Protein 4ZDT (pdb70)

Sequence (277 aa):
VKCNLCYECIESDELRANCPFTDCNSINHLTCLASSFLTEECQVLPIEGMCTKCKRVLRWREFLSTVFTGSMIVTQTHRAISQVVKQAKDNSVWIKILTYSAIDVEEFQLWLKRKNLNVSLDLIKSWCDKYGVLMKGSPVKCNLCYECIESDELRANCPFTDCNSINHLTCLASSFLTEECQVLPIEGMCTKCKRVLRWREFLSTVFTGSMIVTQTHRAISQVVKQAKDNSVWIKILTYSAIDVEEFQLWLKRKNLNVSLDLIKSWCDKYGVLMKGS

B-factor: mean 32.4, std 9.1, range [16.42, 64.89]

CATH classification: 3.30.40.10

Solvent-accessible surface area: 16100 Å² total; per-residue (Å²): 106,128,0,47,57,45,146,115,92,8,112,114,149,64,72,47,0,17,1,50,37,132,91,6,69,6,44,3,25,1,24,30,8,0,68,70,22,35,136,91,91,23,49,0,20,5,136,81,10,105,3,74,131,10,104,1,26,0,90,1,127,26,2,4,62,77,22,119,152,136,52,162,132,66,46,108,47,11,109,34,0,0,30,25,1,37,133,22,210,57,67,53,13,15,38,86,3,0,10,58,46,33,5,44,14,117,109,6,55,105,17,0,131,173,57,149,27,124,15,53,52,111,44,0,99,49,0,1,123,128,11,32,9,88,36,129,92,120,173,60,110,0,53,56,53,156,116,78,9,122,108,151,66,82,42,0,17,2,48,35,123,117,8,69,6,41,4,26,3,25,34,5,0,67,69,28,32,134,103,102,16,54,0,17,5,134,71,10,102,2,68,121,8,110,8,24,0,59,1,107,18,4,4,67,83,18,127,166,137,54,125,124,61,56,91,31,6,95,29,0,0,57,28,0,39,126,20,207,56,71,52,12,16,37,90,3,0,13,92,47,28,6,40,17,119,105,6,52,103,16,0,126,164,72,140,31,120,20,64,60,111,27,0,91,47,0,0,104,139,21,48,8,108,51,115,66,176

Organism: Schizosaccharomyces pombe (strain 972 / ATCC 24843) (NCBI:txid284812)

GO terms:
  GO:0030875 rDNA protrusion (C, IDA)
  GO:0008821 crossover junction DNA endonuclease activity (F, IDA)
  GO:0033557 Slx1-Slx4 complex (C, IDA)
  GO:0106332 ds/ssDNA junction-specific dsDNA endonuclease activity (F, IDA)
  GO:1990238 double-stranded DNA endonuclease activity (F, IDA)
  GO:0031297 replication fork processing (P, TAS)
  GO:0000724 double-strand break repair via homologous recombination (P, IGI)
  GO:0043007 maintenance of rDNA (P, IMP)
  GO:0005515 protein binding (F, IPI)

Foldseek 3Di:
DAAPQPRDDADPVAAWFFQLDPVFGHIHHLQRVQVVQDDDDVDDAHQWHADPGPRDIGGSVNRRPPPPD/DDPVLVVLLVVLVCCCVPPPPVVQVVCQVVQHADALVVSQVVCVVVVRHDDSVSSVVSCVVPPHHHPVD/DDAAPQPGDHADPPAAWFFQLPVVFRHIHHLQSVQVVQDDDPPDDAHQWQADPGPRDIGGSVNRRPPVPD/DDPVLVVLLVVLVCCCVPPPPVVSVVCQVVLNAAALVVSQVVVVVVVRHDDSVSSVVSCVVVVHHHDDD

Radius of gyration: 25.55 Å; Cα contacts (8 Å, |Δi|>4): 394; chains: 4; bounding box: 79×42×38 Å

InterPro domains:
  IPR000305 GIY-YIG endonuclease [PF01541] (7-80)
  IPR000305 GIY-YIG endonuclease [PS50164] (5-87)
  IPR013083 Zinc finger, RING/FYVE/PHD-type [G3DSA:3.30.40.10] (175-247)
  IPR027520 Structure-specific endonuclease subunit Slx1 [MF_03100] (2-253)
  IPR035901 GIY-YIG endonuclease superfamily [G3DSA:3.40.1440.10] (4-108)
  IPR035901 GIY-YIG endonuclease superfamily [SSF82771] (6-84)
  IPR048749 Structure-specific endonuclease subunit SLX1, C-terminal domain [PF21202] (179-239)
  IPR050381 SLX1 structure-specific endonuclease [PTHR20208] (5-258)

Structure (mmCIF, N/CA/C/O backbone):
data_4ZDT
#
_entry.id   4ZDT
#
_cell.length_a   85.233
_cell.length_b   85.233
_cell.length_c   74.835
_cell.angle_alpha   90.00
_cell.angle_beta   90.00
_cell.angle_gamma   90.00
#
_symmetry.space_group_name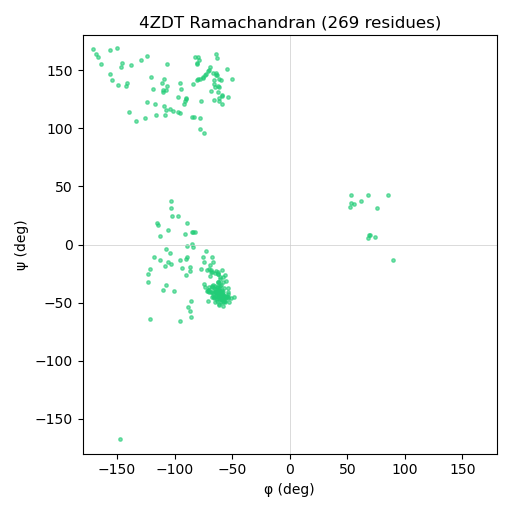_H-M   'P 41'
#
loop_
_entity.id
_entity.type
_entity.pdbx_description
1 polymer 'Structure-specific endonuclease subunit slx1'
2 polymer 'Structure-specific endonuclease subunit slx4'
3 non-polymer 'ZINC ION'
4 non-polymer GLYCEROL
5 non-polymer 'SULFATE ION'
6 water water
#
loop_
_atom_site.group_PDB
_atom_site.id
_atom_site.type_symbol
_atom_site.label_atom_id
_atom_site.label_alt_id
_atom_site.label_comp_id
_atom_site.label_asym_id
_atom_site.label_entity_id
_atom_site.label_seq_id
_atom_site.pdbx_PDB_ins_code
_atom_site.Cartn_x
_atom_site.Cartn_y
_atom_site.Cartn_z
_atom_site.occupancy
_atom_site.B_iso_or_equiv
_atom_site.auth_seq_id
_atom_site.auth_comp_id
_atom_site.auth_asym_id
_atom_site.auth_atom_id
_atom_site.pdbx_PDB_model_num
ATOM 1 N N . VAL A 1 4 ? -38.580 37.109 12.234 1.00 48.35 178 VAL A N 1
ATOM 2 C CA . VAL A 1 4 ? -37.633 36.540 11.263 1.00 47.68 178 VAL A CA 1
ATOM 3 C C . VAL A 1 4 ? -38.233 36.548 9.858 1.00 46.97 178 VAL A C 1
ATOM 4 O O . VAL A 1 4 ? -39.430 36.272 9.674 1.00 47.19 178 VAL A O 1
ATOM 8 N N . LYS A 1 5 ? -37.395 36.855 8.876 1.00 46.01 179 LYS A N 1
ATOM 9 C CA . LYS A 1 5 ? -37.814 37.017 7.494 1.00 44.96 179 LYS A CA 1
ATOM 10 C C . LYS A 1 5 ? -37.340 35.842 6.648 1.00 43.63 179 LYS A C 1
ATOM 11 O O . LYS A 1 5 ? -36.170 35.446 6.728 1.00 43.35 179 LYS A O 1
ATOM 17 N N . CYS A 1 6 ? -38.229 35.281 5.833 1.00 41.59 180 CYS A N 1
ATOM 18 C CA . CYS A 1 6 ? -37.793 34.292 4.855 1.00 39.80 180 CYS A CA 1
ATOM 19 C C . CYS A 1 6 ? -36.929 34.958 3.788 1.00 40.37 180 CYS A C 1
ATOM 20 O O . CYS A 1 6 ? -37.298 35.991 3.224 1.00 40.29 180 CYS A O 1
ATOM 23 N N . ASN A 1 7 ? -35.788 34.344 3.496 1.00 39.97 181 ASN A N 1
ATOM 24 C CA . ASN A 1 7 ? -34.835 34.903 2.544 1.00 40.62 181 ASN A CA 1
ATOM 25 C C . ASN A 1 7 ? -35.150 34.623 1.073 1.00 40.26 181 ASN A C 1
ATOM 26 O O . ASN A 1 7 ? -34.319 34.884 0.203 1.00 39.72 181 ASN A O 1
ATOM 31 N N . LEU A 1 8 ? -36.340 34.100 0.788 1.00 39.71 182 LEU A N 1
ATOM 32 C CA . LEU A 1 8 ? -36.714 33.842 -0.599 1.00 40.07 182 LEU A CA 1
ATOM 33 C C . LEU A 1 8 ? -38.009 34.545 -1.008 1.00 40.77 182 LEU A C 1
ATOM 34 O O . LEU A 1 8 ? -38.168 34.909 -2.178 1.00 40.74 182 LEU A O 1
ATOM 39 N N . CYS A 1 9 ? -38.938 34.713 -0.053 1.00 41.08 183 CYS A N 1
ATOM 40 C CA . CYS A 1 9 ? -40.237 35.334 -0.327 1.00 41.98 183 CYS A CA 1
ATOM 41 C C . CYS A 1 9 ? -40.470 36.627 0.468 1.00 43.54 183 CYS A C 1
ATOM 42 O O . CYS A 1 9 ? -41.448 37.348 0.222 1.00 43.41 183 CYS A O 1
ATOM 45 N N . TYR A 1 10 ? -39.587 36.886 1.435 1.00 44.66 184 TYR A N 1
ATOM 46 C CA . TYR A 1 10 ? -39.557 38.133 2.213 1.00 46.53 184 TYR A CA 1
ATOM 47 C C . TYR A 1 10 ? -40.740 38.355 3.159 1.00 47.23 184 TYR A C 1
ATOM 48 O O . TYR A 1 10 ? -40.843 39.428 3.782 1.00 47.40 184 TYR A O 1
ATOM 57 N N . GLU A 1 11 ? -41.614 37.355 3.282 1.00 48.00 185 GLU A N 1
ATOM 58 C CA . GLU A 1 11 ? -42.664 37.382 4.297 1.00 48.90 185 GLU A CA 1
ATOM 59 C C . GLU A 1 11 ? -42.076 36.952 5.628 1.00 49.51 185 GLU A C 1
ATOM 60 O O . GLU A 1 11 ? -41.047 36.260 5.676 1.00 49.20 185 GLU A O 1
ATOM 66 N N . CYS A 1 12 ? -42.721 37.373 6.709 1.00 50.27 186 CYS A N 1
ATOM 67 C CA . CYS A 1 12 ? -42.266 37.031 8.042 1.00 51.47 186 CYS A CA 1
ATOM 68 C C . CYS A 1 12 ? -42.530 35.570 8.357 1.00 51.29 186 CYS A C 1
ATOM 69 O O . CYS A 1 12 ? -43.496 34.986 7.872 1.00 51.53 186 CYS A O 1
ATOM 72 N N . ILE A 1 13 ? -41.641 34.982 9.147 1.00 51.31 187 ILE A N 1
ATOM 73 C CA . ILE A 1 13 ? -41.801 33.616 9.617 1.00 51.37 187 ILE A CA 1
ATOM 74 C C . ILE A 1 13 ? -42.239 33.691 11.069 1.00 51.83 187 ILE A C 1
ATOM 75 O O . ILE A 1 13 ? -41.502 34.172 11.920 1.00 51.63 187 ILE A O 1
ATOM 80 N N . GLU A 1 14 ? -43.447 33.206 11.335 1.00 53.05 188 GLU A N 1
ATOM 81 C CA . GLU A 1 14 ? -44.035 33.257 12.671 1.00 54.12 188 GLU A CA 1
ATOM 82 C C . GLU A 1 14 ? -43.232 32.413 13.658 1.00 54.52 188 GLU A C 1
ATOM 83 O O . GLU A 1 14 ? -42.415 31.582 13.249 1.00 54.96 188 GLU A O 1
ATOM 89 N N . SER A 1 15 ? -43.457 32.634 14.952 1.00 54.55 189 SER A N 1
ATOM 90 C CA . SER A 1 15 ? -42.752 31.892 16.005 1.00 54.55 189 SER A CA 1
ATOM 91 C C . SER A 1 15 ? -43.158 30.420 16.092 1.00 54.15 189 SER A C 1
ATOM 92 O O . SER A 1 15 ? -42.367 29.578 16.527 1.00 54.35 189 SER A O 1
ATOM 95 N N . ASP A 1 16 ? -44.389 30.122 15.682 1.00 53.56 190 ASP A N 1
ATOM 96 C CA . ASP A 1 16 ? -44.926 28.760 15.723 1.00 52.88 190 ASP A CA 1
ATOM 97 C C . ASP A 1 16 ? -44.627 27.978 14.444 1.00 51.43 190 ASP A C 1
ATOM 98 O O . ASP A 1 16 ? -44.997 26.801 14.315 1.00 51.60 190 ASP A O 1
ATOM 103 N N . GLU A 1 17 ? -43.958 28.639 13.503 1.00 49.08 191 GLU A N 1
ATOM 104 C CA . GLU A 1 17 ? -43.779 28.093 12.168 1.00 46.62 191 GLU A CA 1
ATOM 105 C C . GLU A 1 17 ? -42.443 27.365 12.047 1.00 44.14 191 GLU A C 1
ATOM 106 O O . GLU A 1 17 ? -41.427 27.831 12.560 1.00 43.57 191 GLU A O 1
ATOM 112 N N . LEU A 1 18 ? -42.464 26.218 11.373 1.00 40.92 192 LEU A N 1
ATOM 113 C CA . LEU A 1 18 ? -41.244 25.503 11.021 1.00 37.84 192 LEU A CA 1
ATOM 114 C C . LEU A 1 18 ? -40.494 26.289 9.950 1.00 36.19 192 LEU A C 1
ATOM 115 O O . LEU A 1 18 ? -41.104 26.987 9.139 1.00 36.29 192 LEU A O 1
ATOM 120 N N . ARG A 1 19 ? -39.170 26.175 9.938 1.00 33.34 193 ARG A N 1
ATOM 121 C CA . ARG A 1 19 ? -38.356 26.906 8.962 1.00 31.30 193 ARG A CA 1
ATOM 122 C C . ARG A 1 19 ? -37.017 26.236 8.665 1.00 29.58 193 ARG A C 1
ATOM 123 O O . A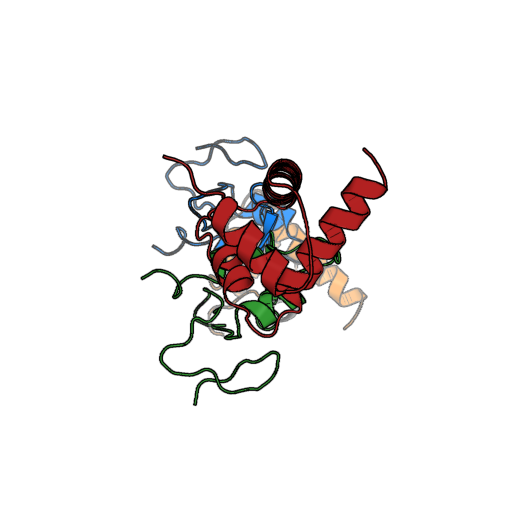RG A 1 19 ? -36.363 25.702 9.561 1.00 29.33 193 ARG A O 1
ATOM 131 N N . ALA A 1 20 ? -36.616 26.277 7.398 1.00 27.98 194 ALA A N 1
ATOM 132 C CA . ALA A 1 20 ? -35.327 25.747 6.978 1.00 26.90 194 ALA A CA 1
ATOM 133 C C . ALA A 1 20 ? -34.231 26.706 7.399 1.00 26.77 194 ALA A C 1
ATOM 134 O O . ALA A 1 20 ? -34.437 27.931 7.400 1.00 25.82 194 ALA A O 1
ATOM 136 N N . ASN A 1 21 ? -33.082 26.139 7.773 1.00 26.02 195 ASN A N 1
ATOM 137 C CA . ASN A 1 21 ? -31.851 26.900 7.938 1.00 25.78 195 ASN A CA 1
ATOM 138 C C . ASN A 1 21 ? -30.641 26.104 7.459 1.00 25.00 195 ASN A C 1
ATOM 139 O O . ASN A 1 21 ? -30.517 24.904 7.731 1.00 23.57 195 ASN A O 1
ATOM 144 N N . CYS A 1 22 ? -29.763 26.784 6.735 1.00 23.93 196 CYS A N 1
ATOM 145 C CA . CYS A 1 22 ? -28.481 26.216 6.373 1.00 23.33 196 CYS A CA 1
ATOM 146 C C . CYS A 1 22 ? -27.759 25.880 7.675 1.00 22.83 196 CYS A C 1
ATOM 147 O O . CYS A 1 22 ? -27.662 26.724 8.567 1.00 22.14 196 CYS A O 1
ATOM 150 N N . PRO A 1 23 ? -27.274 24.629 7.799 1.00 22.92 197 PRO A N 1
ATOM 151 C CA . PRO A 1 23 ? -26.723 24.167 9.080 1.00 22.94 197 PRO A CA 1
ATOM 152 C C . PRO A 1 23 ? -25.365 24.769 9.420 1.00 23.50 197 PRO A C 1
ATOM 153 O O . PRO A 1 23 ? -24.868 24.508 10.503 1.00 24.06 197 PRO A O 1
ATOM 157 N N . PHE A 1 24 ? -24.770 25.541 8.513 1.00 23.64 198 PHE A N 1
ATOM 158 C CA . PHE A 1 24 ? -23.481 26.163 8.787 1.00 25.39 198 PHE A CA 1
ATOM 159 C C . PHE A 1 24 ? -23.698 27.561 9.392 1.00 25.62 198 PHE A C 1
ATOM 160 O O . PHE A 1 24 ? -24.322 28.420 8.787 1.00 26.00 198 PHE A O 1
ATOM 168 N N . THR A 1 25 ? -23.180 27.751 10.591 1.00 26.48 199 THR A N 1
ATOM 169 C CA . THR A 1 25 ? -23.349 29.011 11.328 1.00 27.71 199 THR A CA 1
ATOM 170 C C . THR A 1 25 ? -22.740 30.183 10.556 1.00 27.66 199 THR A C 1
ATOM 171 O O . THR A 1 25 ? -23.225 31.311 10.673 1.00 27.15 199 THR A O 1
ATOM 175 N N . ASP A 1 26 ? -21.721 29.911 9.729 1.00 27.29 200 ASP A N 1
ATOM 176 C CA . ASP A 1 26 ? -21.116 30.965 8.916 1.00 27.53 200 ASP A CA 1
ATOM 177 C C . ASP A 1 26 ? -22.066 31.476 7.849 1.00 27.63 200 ASP A C 1
ATOM 178 O O . ASP A 1 26 ? -21.802 32.496 7.228 1.00 27.70 200 ASP A O 1
ATOM 183 N N . CYS A 1 27 ? -23.184 30.771 7.661 1.00 26.80 201 CYS A N 1
ATOM 184 C CA . CYS A 1 27 ? -24.153 31.139 6.643 1.00 26.89 201 CYS A CA 1
ATOM 185 C C . CYS A 1 27 ? -25.517 31.406 7.284 1.00 27.44 201 CYS A C 1
ATOM 186 O O . CYS A 1 27 ? -26.020 32.534 7.230 1.00 27.70 201 CYS A O 1
ATOM 189 N N . ASN A 1 28 ? -26.099 30.358 7.877 1.00 26.87 202 ASN A N 1
ATOM 190 C CA . ASN A 1 28 ? -27.370 30.431 8.600 1.00 27.36 202 ASN A CA 1
ATOM 191 C C . ASN A 1 28 ? -28.520 31.048 7.781 1.00 27.02 202 ASN A C 1
ATOM 192 O O . ASN A 1 28 ? -29.358 31.753 8.328 1.00 28.04 202 ASN A O 1
ATOM 197 N N . SER A 1 29 ? -28.545 30.786 6.474 1.00 27.11 203 SER A N 1
ATOM 198 C CA . SER A 1 29 ? -29.644 31.202 5.590 1.00 27.33 203 SER A CA 1
ATOM 199 C C . SER A 1 29 ? -30.977 30.616 6.066 1.00 27.14 203 SER A C 1
ATOM 200 O O . SER A 1 29 ? -31.113 29.386 6.163 1.00 26.17 203 SER A O 1
ATOM 203 N N . ILE A 1 30 ? -31.943 31.486 6.366 1.00 25.94 204 ILE A N 1
ATOM 204 C CA . ILE A 1 30 ? -33.229 31.070 6.915 1.00 26.52 204 ILE A CA 1
ATOM 205 C C . ILE A 1 30 ? -34.351 31.291 5.888 1.00 26.87 204 ILE A C 1
ATOM 206 O O . ILE A 1 30 ? -34.388 32.318 5.196 1.00 26.57 204 ILE A O 1
ATOM 211 N N . ASN A 1 31 ? -35.268 30.333 5.796 1.00 25.85 205 ASN A N 1
ATOM 212 C CA . ASN A 1 31 ? -36.383 30.440 4.858 1.00 26.45 205 ASN A CA 1
ATOM 213 C C . ASN A 1 31 ? -37.495 29.427 5.121 1.00 26.12 205 ASN A C 1
ATOM 214 O O . ASN A 1 31 ? -37.285 28.423 5.802 1.00 25.86 205 ASN A O 1
ATOM 219 N N . HIS A 1 32 ? -38.680 29.698 4.573 1.00 26.01 206 HIS A N 1
ATOM 220 C CA . HIS A 1 32 ? -39.833 28.798 4.727 1.00 25.41 206 HIS A CA 1
ATOM 221 C C . HIS A 1 32 ? -39.456 27.471 4.093 1.00 24.27 206 HIS A C 1
ATOM 222 O O . HIS A 1 32 ? -38.787 27.452 3.067 1.00 23.42 206 HIS A O 1
ATOM 229 N N . LEU A 1 33 ? -39.889 26.369 4.701 1.00 24.08 207 LEU A N 1
ATOM 230 C CA . LEU A 1 33 ? -39.691 25.034 4.104 1.00 24.16 207 LEU A CA 1
ATOM 231 C C . LEU A 1 33 ? -40.203 24.976 2.687 1.00 24.57 207 LEU A C 1
ATOM 232 O O . LEU A 1 33 ? -39.494 24.521 1.795 1.00 23.98 207 LEU A O 1
ATOM 237 N N . THR A 1 34 ? -41.445 25.434 2.475 1.00 24.73 208 THR A N 1
ATOM 238 C CA . THR A 1 34 ? -42.033 25.359 1.139 1.00 25.00 208 THR A CA 1
ATOM 239 C C . THR A 1 34 ? -41.283 26.226 0.147 1.00 24.97 208 THR A C 1
ATOM 240 O O . THR A 1 34 ? -41.042 25.799 -0.975 1.00 24.79 208 THR A O 1
ATOM 244 N N . CYS A 1 35 ? -40.878 27.430 0.562 1.00 25.01 209 CYS A N 1
ATOM 245 C CA . CYS A 1 35 ? -40.078 28.286 -0.319 1.00 25.47 209 CYS A CA 1
ATOM 246 C C . CYS A 1 35 ? -38.770 27.628 -0.766 1.00 24.43 209 CYS A C 1
ATOM 247 O O . CYS A 1 35 ? -38.452 27.590 -1.954 1.00 24.06 209 CYS A O 1
ATOM 250 N N . LEU A 1 36 ? -37.976 27.138 0.196 1.00 24.09 210 LEU A N 1
ATOM 251 C CA . LEU A 1 36 ? -36.721 26.456 -0.121 1.00 23.66 210 LEU A CA 1
ATOM 252 C C . LEU A 1 36 ? -36.971 25.223 -0.995 1.00 23.58 210 LEU A C 1
ATOM 253 O O . LEU A 1 36 ? -36.286 25.015 -1.984 1.00 23.48 210 LEU A O 1
ATOM 258 N N . ALA A 1 37 ? -37.947 24.401 -0.620 1.00 24.42 211 ALA A N 1
ATOM 259 C CA . ALA A 1 37 ? -38.221 23.195 -1.395 1.00 25.09 211 ALA A CA 1
ATOM 260 C C . ALA A 1 37 ? -38.545 23.551 -2.847 1.00 25.81 211 ALA A C 1
ATOM 261 O O . ALA A 1 37 ? -37.970 22.987 -3.791 1.00 25.11 211 ALA A O 1
ATOM 263 N N . SER A 1 38 ? -39.456 24.516 -3.023 1.00 27.20 212 SER A N 1
ATOM 264 C CA . SER A 1 38 ? -39.824 24.984 -4.366 1.00 28.46 212 SER A CA 1
ATOM 265 C C . SER A 1 38 ? -38.567 25.423 -5.180 1.00 28.82 212 SER A C 1
ATOM 266 O O . SER A 1 38 ? -38.422 25.068 -6.369 1.00 28.56 212 SER A O 1
ATOM 269 N N . SER A 1 39 ? -37.625 26.111 -4.525 1.00 28.58 213 SER A N 1
ATOM 270 C CA . SER A 1 39 ? -36.400 26.560 -5.212 1.00 28.54 213 SER A CA 1
ATOM 271 C C . SER A 1 39 ? -35.476 25.402 -5.606 1.00 28.84 213 SER A C 1
ATOM 272 O O . SER A 1 39 ? -34.665 25.542 -6.500 1.00 29.36 213 SER A O 1
ATOM 275 N N . PHE A 1 40 ? -35.598 24.277 -4.914 1.00 28.68 214 PHE A N 1
ATOM 276 C CA . PHE A 1 40 ? -34.745 23.108 -5.139 1.00 29.00 214 PHE A CA 1
ATOM 277 C C . PHE A 1 40 ? -35.318 22.146 -6.189 1.00 30.32 214 PHE A C 1
ATOM 278 O O . PHE A 1 40 ? -34.556 21.416 -6.832 1.00 29.97 214 PHE A O 1
ATOM 286 N N . LEU A 1 41 ? -36.645 22.140 -6.359 1.00 30.96 215 LEU A N 1
ATOM 287 C CA . LEU A 1 41 ? -37.316 21.178 -7.256 1.00 32.73 215 LEU A CA 1
ATOM 288 C C . LEU A 1 41 ? -36.960 21.374 -8.739 1.00 34.50 215 LEU A C 1
ATOM 289 O O . LEU A 1 41 ? -36.898 22.504 -9.213 1.00 35.13 215 LEU A O 1
ATOM 294 N N . THR A 1 42 ? -36.738 20.275 -9.460 1.00 36.84 216 THR A N 1
ATOM 295 C CA . THR A 1 42 ? -36.308 20.341 -10.869 1.00 39.14 216 THR A CA 1
ATOM 296 C C . THR A 1 42 ? -37.409 19.988 -11.887 1.00 39.78 216 THR A C 1
ATOM 297 O O . THR A 1 42 ? -37.277 20.278 -13.080 1.00 40.65 216 THR A O 1
ATOM 301 N N . GLU A 1 43 ? -38.496 19.384 -11.412 1.00 39.91 217 GLU A N 1
ATOM 302 C CA . GLU A 1 43 ? -39.632 19.020 -12.277 1.00 40.06 217 GLU A CA 1
ATOM 303 C C . GLU A 1 43 ? -40.963 19.124 -11.524 1.00 39.49 217 GLU A C 1
ATOM 304 O O . GLU A 1 43 ? -41.011 18.978 -10.298 1.00 38.88 217 GLU A O 1
ATOM 310 N N . GLU A 1 44 ? -42.040 19.383 -12.263 1.00 38.67 218 GLU A N 1
ATOM 311 C CA . GLU A 1 44 ? -43.316 19.733 -11.640 1.00 37.95 218 GLU A CA 1
ATOM 312 C C . GLU A 1 44 ? -44.005 18.613 -10.867 1.00 36.34 218 GLU A C 1
ATOM 313 O O . GLU A 1 44 ? -44.811 18.885 -9.976 1.00 35.54 218 GLU A O 1
ATOM 319 N N . CYS A 1 45 ? -43.665 17.365 -11.180 1.00 34.26 219 CYS A N 1
ATOM 320 C CA . CYS A 1 45 ? -44.213 16.231 -10.453 1.00 32.91 219 CYS A CA 1
ATOM 321 C C . CYS A 1 45 ? -43.557 16.030 -9.075 1.00 31.60 219 CYS A C 1
AT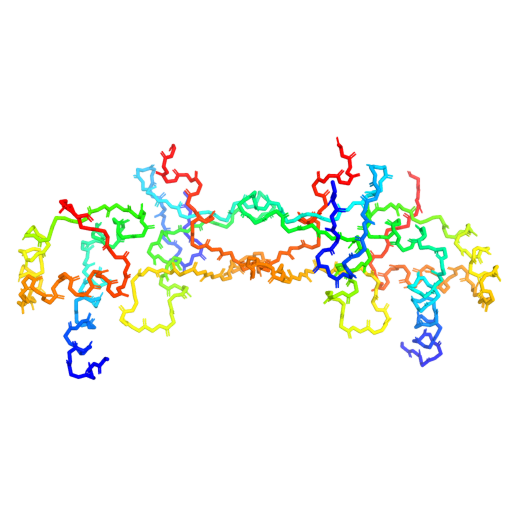OM 322 O O . CYS A 1 45 ? -44.133 15.394 -8.202 1.00 30.87 219 CYS A O 1
ATOM 325 N N . GLN A 1 46 ? -42.353 16.568 -8.878 1.00 30.20 220 GLN A N 1
ATOM 326 C CA . GLN A 1 46 ? -41.617 16.349 -7.624 1.00 29.24 220 GLN A CA 1
ATOM 327 C C . GLN A 1 46 ? -42.175 17.161 -6.464 1.00 27.50 220 GLN A C 1
ATOM 328 O O . GLN A 1 46 ? -42.597 18.312 -6.647 1.00 27.06 220 GLN A O 1
ATOM 334 N N . VAL A 1 47 ? -42.154 16.559 -5.274 1.00 25.67 221 VAL A N 1
ATOM 335 C CA . VAL A 1 47 ? -42.594 17.217 -4.043 1.00 24.53 221 VAL A CA 1
ATOM 336 C C . VAL A 1 47 ? -41.509 17.244 -2.938 1.00 24.31 221 VAL A C 1
ATOM 337 O O . VAL A 1 47 ? -41.523 18.126 -2.068 1.00 23.27 221 VAL A O 1
ATOM 341 N N . LEU A 1 48 ? -40.580 16.291 -2.993 1.00 23.57 222 LEU A N 1
ATOM 342 C CA . LEU A 1 48 ? -39.535 16.145 -1.976 1.00 22.95 222 LEU A CA 1
ATOM 343 C C . LEU A 1 48 ? -38.152 16.371 -2.589 1.00 22.86 222 LEU A C 1
ATOM 344 O O . LEU A 1 48 ? -37.686 15.560 -3.390 1.00 22.36 222 LEU A O 1
ATOM 349 N N . PRO A 1 49 ? -37.486 17.479 -2.221 1.00 23.17 223 PRO A N 1
ATOM 350 C CA . PRO A 1 49 ? -36.127 17.673 -2.722 1.00 23.04 223 PRO A CA 1
ATOM 351 C C . PRO A 1 49 ? -35.178 16.583 -2.238 1.00 22.54 223 PRO A C 1
ATOM 352 O O . PRO A 1 49 ? -35.333 16.074 -1.127 1.00 22.09 223 PRO A O 1
ATOM 356 N N . ILE A 1 50 ? -34.222 16.231 -3.089 1.00 22.37 224 ILE A N 1
ATOM 357 C CA . ILE A 1 50 ? -33.101 15.367 -2.717 1.00 23.87 224 ILE A CA 1
ATOM 358 C C . ILE A 1 50 ? -31.943 16.209 -2.157 1.00 23.54 224 ILE A C 1
ATOM 359 O O . ILE A 1 50 ? -31.421 15.936 -1.086 1.00 23.51 224 ILE A O 1
ATOM 364 N N . GLU A 1 51 ? -31.524 17.203 -2.925 1.00 24.69 225 GLU A N 1
ATOM 365 C CA . GLU A 1 51 ? -30.419 18.087 -2.538 1.00 25.51 225 GLU A CA 1
ATOM 366 C C . GLU A 1 51 ? -30.651 19.457 -3.172 1.00 25.41 225 GLU A C 1
ATOM 367 O O . GLU A 1 51 ? -31.510 19.608 -4.044 1.00 25.74 225 GLU A O 1
ATOM 373 N N . GLY A 1 52 ? -29.886 20.455 -2.760 1.00 24.66 226 GLY A N 1
ATOM 374 C CA . GLY A 1 52 ? -29.990 21.762 -3.407 1.00 24.55 226 GLY A CA 1
ATOM 375 C C . GLY A 1 52 ? -28.838 22.644 -2.972 1.00 24.78 226 GLY A C 1
ATOM 376 O O . GLY A 1 52 ? -28.177 22.360 -1.972 1.00 23.69 226 GLY A O 1
ATOM 377 N N . MET A 1 53 ? -28.617 23.719 -3.721 1.00 25.43 227 MET A N 1
ATOM 378 C CA . MET A 1 53 ? -27.567 24.671 -3.407 1.00 26.31 227 MET A CA 1
ATOM 379 C C . MET A 1 53 ? -28.130 25.769 -2.512 1.00 26.34 227 MET A C 1
ATOM 380 O O . MET A 1 53 ? -29.106 26.421 -2.876 1.00 25.99 227 MET A O 1
ATOM 385 N N . CYS A 1 54 ? -27.531 25.965 -1.345 1.00 26.11 228 CYS A N 1
ATOM 386 C CA . CYS A 1 54 ? -27.892 27.100 -0.509 1.00 27.37 228 CYS A CA 1
ATOM 387 C C . CYS A 1 54 ? -27.592 28.394 -1.284 1.00 28.80 228 CYS A C 1
ATOM 388 O O . CYS A 1 54 ? -26.473 28.595 -1.760 1.00 29.28 228 CYS A O 1
ATOM 391 N N . THR A 1 55 ? -28.580 29.266 -1.417 1.00 30.69 229 THR A N 1
ATOM 392 C CA . THR A 1 55 ? -28.383 30.456 -2.257 1.00 33.43 229 THR A CA 1
ATOM 393 C C . THR A 1 55 ? -27.399 31.477 -1.650 1.00 33.39 229 THR A C 1
ATOM 394 O O . THR A 1 55 ? -26.819 32.305 -2.372 1.00 34.57 229 THR A O 1
ATOM 398 N N . LYS A 1 56 ? -27.208 31.392 -0.339 1.00 33.06 230 LYS A N 1
ATOM 399 C CA . LYS A 1 56 ? -26.340 32.311 0.383 1.00 32.61 230 LYS A CA 1
ATOM 400 C C . LYS A 1 56 ? -24.875 31.815 0.333 1.00 32.12 230 LYS A C 1
ATOM 401 O O . LYS A 1 56 ? -24.030 32.478 -0.274 1.00 31.47 230 LYS A O 1
ATOM 407 N N . CYS A 1 57 ? -24.579 30.630 0.889 1.00 30.83 231 CYS A N 1
ATOM 408 C CA . CYS A 1 57 ? -23.190 30.122 0.904 1.00 29.82 231 CYS A CA 1
ATOM 409 C C . CYS A 1 57 ? -22.751 29.286 -0.316 1.00 30.06 231 CYS A C 1
ATOM 410 O O . CYS A 1 57 ? -21.562 28.989 -0.469 1.00 30.03 231 CYS A O 1
ATOM 413 N N . LYS A 1 58 ? -23.698 28.902 -1.171 1.00 29.79 232 LYS A N 1
ATOM 414 C CA . LYS A 1 58 ? -23.415 28.075 -2.368 1.00 29.48 232 LYS A CA 1
ATOM 415 C C . LYS A 1 58 ? -22.993 26.634 -2.106 1.00 28.59 232 LYS A C 1
ATOM 416 O O . LYS A 1 58 ? -22.583 25.955 -3.038 1.00 29.52 232 LYS A O 1
ATOM 422 N N . ARG A 1 59 ? -23.060 26.151 -0.869 1.00 26.88 233 ARG A N 1
ATOM 423 C CA . ARG A 1 59 ? -22.800 24.722 -0.632 1.00 25.41 233 ARG A CA 1
ATOM 424 C C . ARG A 1 59 ? -23.969 23.907 -1.203 1.00 25.20 233 ARG A C 1
ATOM 425 O O . ARG A 1 59 ? -25.100 24.396 -1.233 1.00 23.65 233 ARG A O 1
ATOM 433 N N . VAL A 1 60 ? -23.698 22.682 -1.665 1.00 24.66 234 VAL A N 1
ATOM 434 C CA . VAL A 1 60 ? -24.774 21.813 -2.187 1.00 24.17 234 VAL A CA 1
ATOM 435 C C . VAL A 1 60 ? -25.000 20.708 -1.191 1.00 23.76 234 VAL A C 1
ATOM 436 O O . VAL A 1 60 ? -24.134 19.837 -1.000 1.00 24.10 234 VAL A O 1
ATOM 440 N N . LEU A 1 61 ? -26.159 20.748 -0.541 1.00 23.00 235 LEU A N 1
ATOM 441 C CA . LEU A 1 61 ? -26.436 19.890 0.605 1.00 23.06 235 LEU A CA 1
ATOM 442 C C . LEU A 1 61 ? -27.692 19.087 0.352 1.00 22.93 235 LEU A C 1
ATOM 443 O O . LEU A 1 61 ? -28.476 19.444 -0.522 1.00 23.34 235 LEU A O 1
ATOM 448 N N . ARG A 1 62 ? -27.876 18.012 1.117 1.00 22.71 236 ARG A N 1
ATOM 449 C CA . ARG A 1 62 ? -29.086 17.193 1.007 1.00 22.31 236 ARG A CA 1
ATOM 450 C C . ARG A 1 62 ? -30.194 17.879 1.787 1.00 21.92 236 ARG A C 1
ATOM 451 O O . ARG A 1 62 ? -29.919 18.626 2.739 1.00 20.44 236 ARG A O 1
ATOM 459 N N . TRP A 1 63 ? -31.436 17.591 1.407 1.00 21.25 237 TRP A N 1
ATOM 460 C CA . TRP A 1 63 ? -32.612 18.237 1.979 1.00 21.08 237 TRP A CA 1
ATOM 461 C C . TRP A 1 63 ? -32.590 18.198 3.491 1.00 21.17 237 TRP A C 1
ATOM 462 O O . TRP A 1 63 ? -32.860 19.198 4.159 1.00 19.74 237 TRP A O 1
ATOM 473 N N . ARG A 1 64 ? -32.275 17.031 4.041 1.00 21.63 238 ARG A N 1
ATOM 474 C CA . ARG A 1 64 ? -32.285 16.832 5.488 1.00 22.91 238 ARG A CA 1
ATOM 475 C C . ARG A 1 64 ? -31.432 17.855 6.237 1.00 22.51 238 ARG A C 1
ATOM 476 O O . ARG A 1 64 ? -31.798 18.303 7.324 1.00 21.96 238 ARG A O 1
ATOM 484 N N . GLU A 1 65 ? -30.295 18.217 5.653 1.00 22.45 239 GLU A N 1
ATOM 485 C CA . GLU A 1 65 ? -29.361 19.134 6.292 1.00 22.17 239 GLU A CA 1
ATOM 486 C C . GLU A 1 65 ? -30.018 20.461 6.670 1.00 21.82 239 GLU A C 1
ATOM 487 O O . GLU A 1 65 ? -29.572 21.134 7.599 1.00 20.97 239 GLU A O 1
ATOM 493 N N . PHE A 1 66 ? -31.073 20.838 5.952 1.00 21.64 240 PHE A N 1
ATOM 494 C CA . PHE A 1 66 ? -31.746 22.113 6.225 1.00 22.06 240 PHE A CA 1
ATOM 495 C C . PHE A 1 66 ? -32.780 22.013 7.339 1.00 22.85 240 PHE A C 1
ATOM 496 O O . PHE A 1 66 ? -33.384 23.021 7.738 1.00 22.85 240 PHE A O 1
ATOM 504 N N . LEU A 1 67 ? -32.932 20.813 7.904 1.00 22.82 241 LEU A N 1
ATOM 505 C CA . LEU A 1 67 ? -33.980 20.576 8.893 1.00 23.86 241 LEU A CA 1
ATOM 506 C C . LEU A 1 67 ? -33.496 20.531 10.345 1.00 24.97 241 LEU A C 1
ATOM 507 O O . LEU A 1 67 ? -34.110 19.839 11.157 1.00 24.98 241 LEU A O 1
ATOM 512 N N . SER A 1 68 ? -32.441 21.276 10.702 1.00 25.98 242 SER A N 1
ATOM 513 C CA . SER A 1 68 ? -31.860 21.146 12.065 1.00 27.84 242 SER A CA 1
ATOM 514 C C . SER A 1 68 ? -32.785 21.558 13.203 1.00 28.62 242 SER A C 1
ATOM 515 O O . SER A 1 68 ? -32.606 21.118 14.333 1.00 30.11 242 SER A O 1
ATOM 518 N N . THR A 1 69 ? -33.777 22.398 12.929 1.00 29.17 243 THR A N 1
ATOM 519 C CA . THR A 1 69 ? -34.625 22.876 14.009 1.00 29.67 243 THR A CA 1
ATOM 520 C C . THR A 1 69 ? -36.012 22.257 13.967 1.00 29.97 243 THR A C 1
ATOM 521 O O . THR A 1 69 ? -36.824 22.485 14.857 1.00 30.39 243 THR A O 1
ATOM 525 N N . VAL A 1 70 ? -36.279 21.460 12.937 1.00 29.64 244 VAL A N 1
ATOM 526 C CA . VAL A 1 70 ? -37.622 20.928 12.720 1.00 29.60 244 VAL A CA 1
ATOM 527 C C . VAL A 1 70 ? -38.021 19.851 13.748 1.00 30.65 244 VAL A C 1
ATOM 528 O O . VAL A 1 70 ? -39.173 19.817 14.229 1.00 30.54 244 VAL A O 1
ATOM 532 N N . PHE A 1 71 ? -37.078 18.981 14.093 1.00 31.02 245 PHE A N 1
ATOM 533 C CA . PHE A 1 71 ? -37.393 17.830 14.943 1.00 32.49 245 PHE A CA 1
ATOM 534 C C . PHE A 1 71 ? -37.119 18.033 16.436 1.00 34.08 245 PHE A C 1
ATOM 535 O O . PHE A 1 71 ? -37.566 17.230 17.259 1.00 34.88 245 PHE A O 1
ATOM 543 N N . THR A 1 72 ? -36.387 19.088 16.781 1.00 35.40 246 THR A N 1
ATOM 544 C CA . THR A 1 72 ? -35.928 19.294 18.168 1.00 37.42 246 THR A CA 1
ATOM 545 C C . THR A 1 72 ? -36.442 20.614 18.749 1.00 37.90 246 THR A C 1
ATOM 546 O O . THR A 1 72 ? -37.251 21.304 18.117 1.00 39.15 246 THR A O 1
ATOM 550 N N . GLY B 2 1 ? -42.501 2.783 -16.493 1.00 49.38 349 GLY B N 1
ATOM 551 C CA . GLY B 2 1 ? -43.218 4.096 -16.472 1.00 48.74 349 GLY B CA 1
ATOM 552 C C . GLY B 2 1 ? -44.232 4.271 -17.596 1.00 48.25 349 GLY B C 1
ATOM 553 O O . GLY B 2 1 ? -44.030 3.783 -18.713 1.00 48.22 349 GLY B O 1
ATOM 554 N N . SER B 2 2 ? -45.327 4.966 -17.289 1.00 47.46 350 SER B N 1
ATOM 555 C CA . SER B 2 2 ? -46.359 5.312 -18.273 1.00 46.43 350 SER B CA 1
ATOM 556 C C . SER B 2 2 ? -46.567 6.821 -18.305 1.00 46.48 350 SER B C 1
ATOM 557 O O . SER B 2 2 ? -46.911 7.422 -17.274 1.00 45.69 350 SER B O 1
ATOM 560 N N . MET B 2 3 ? -46.391 7.420 -19.484 1.00 46.03 351 MET B N 1
ATOM 561 C CA . MET B 2 3 ? -46.616 8.864 -19.671 1.00 46.06 351 MET B CA 1
ATOM 562 C C . MET B 2 3 ? -48.003 9.346 -19.214 1.00 45.22 351 MET B C 1
ATOM 563 O O . MET B 2 3 ? -48.107 10.396 -18.571 1.00 45.18 351 MET B O 1
ATOM 568 N N . ILE B 2 4 ? -49.052 8.584 -19.536 1.00 44.02 352 ILE B N 1
ATOM 569 C CA . ILE B 2 4 ? -50.426 8.962 -19.158 1.00 42.89 352 ILE B CA 1
ATOM 570 C C . ILE B 2 4 ? -50.704 8.828 -17.648 1.00 41.61 352 ILE B C 1
ATOM 571 O O . ILE B 2 4 ? -51.387 9.671 -17.060 1.00 41.05 352 ILE B O 1
ATOM 576 N N . VAL B 2 5 ? -50.189 7.770 -17.024 1.00 39.81 353 VAL B N 1
ATOM 577 C CA . VAL B 2 5 ? -50.309 7.650 -15.566 1.00 38.09 353 VAL B CA 1
ATOM 578 C C . VAL B 2 5 ? -49.591 8.816 -14.865 1.00 37.14 353 VAL B C 1
ATOM 579 O O . VAL B 2 5 ? -50.102 9.390 -13.894 1.00 35.79 353 VAL B O 1
ATOM 583 N N . THR B 2 6 ? -48.410 9.173 -15.362 1.00 36.42 354 THR B N 1
ATOM 584 C CA . THR B 2 6 ? -47.659 10.281 -14.759 1.00 36.24 354 THR B CA 1
ATOM 585 C C . THR B 2 6 ? -48.394 11.636 -14.845 1.00 35.33 354 THR B C 1
ATOM 586 O O . THR B 2 6 ? -48.170 12.511 -14.011 1.00 34.49 354 THR B O 1
ATOM 590 N N . GLN B 2 7 ? -49.285 11.805 -15.824 1.00 34.87 355 GLN B N 1
ATOM 591 C CA . GLN B 2 7 ? -50.122 13.032 -15.879 1.00 34.15 355 GLN B CA 1
ATOM 592 C C . GLN B 2 7 ? -51.063 13.119 -14.671 1.00 32.76 355 GLN B C 1
ATOM 593 O O . GLN B 2 7 ? -51.304 14.199 -14.150 1.00 31.94 355 GLN B O 1
ATOM 599 N N . THR B 2 8 ? -51.617 11.976 -14.231 1.00 31.42 356 THR B N 1
ATOM 600 C CA . THR B 2 8 ? -52.445 11.996 -13.025 1.00 30.60 356 THR B CA 1
ATOM 601 C C . THR B 2 8 ? -51.589 12.160 -11.756 1.00 28.86 356 THR B C 1
ATOM 602 O O . THR B 2 8 ? -51.970 12.870 -10.809 1.00 28.50 356 THR B O 1
ATOM 606 N N . HIS B 2 9 ? -50.410 11.547 -11.756 1.00 27.28 357 HIS B N 1
ATOM 607 C CA . HIS B 2 9 ? -49.475 11.703 -10.646 1.00 26.59 357 HIS B CA 1
ATOM 608 C C . HIS B 2 9 ? -49.023 13.164 -10.500 1.00 26.31 357 HIS B C 1
ATOM 609 O O . HIS B 2 9 ? -48.752 13.632 -9.394 1.00 25.94 357 HIS B O 1
ATOM 616 N N . ARG B 2 10 ? -48.946 13.870 -11.624 1.00 26.01 358 ARG B N 1
ATOM 617 C CA . ARG B 2 10 ? -48.525 15.267 -11.649 1.00 27.03 358 ARG B CA 1
ATOM 618 C C . ARG B 2 10 ? -49.592 16.169 -11.021 1.00 26.22 358 ARG B C 1
ATOM 619 O O . ARG B 2 10 ? -49.269 17.089 -10.270 1.00 26.18 358 ARG B O 1
ATOM 627 N N . ALA B 2 11 ? -50.863 15.871 -11.320 1.00 25.66 359 ALA B N 1
ATOM 628 C CA . ALA B 2 11 ? -51.995 16.562 -10.725 1.00 25.15 359 ALA B CA 1
ATOM 629 C C . ALA B 2 11 ? -52.023 16.449 -9.197 1.00 24.93 359 ALA B C 1
ATOM 630 O O . ALA B 2 11 ? -52.346 17.433 -8.515 1.00 23.97 359 ALA B O 1
ATOM 632 N N . ILE B 2 12 ? -51.676 15.276 -8.648 1.00 23.55 360 ILE B N 1
ATOM 633 C CA . ILE B 2 12 ? -51.618 15.132 -7.183 1.00 22.64 360 ILE B CA 1
ATOM 634 C C . ILE B 2 12 ? -50.522 16.069 -6.633 1.00 22.59 360 ILE B C 1
ATOM 635 O O . ILE B 2 12 ? -50.761 16.818 -5.671 1.00 22.42 360 ILE B O 1
ATOM 640 N N . SER B 2 13 ? -49.339 16.043 -7.262 1.00 22.80 361 SER B N 1
ATOM 641 C CA . SER B 2 13 ? -48.239 16.909 -6.841 1.00 22.90 361 SER B CA 1
ATOM 642 C C . SER B 2 13 ? -48.647 18.383 -6.897 1.00 23.32 361 SER B C 1
ATOM 643 O O . SER B 2 13 ? -48.347 19.150 -5.966 1.00 23.07 361 SER B O 1
ATOM 646 N N . GLN B 2 14 ? -49.326 18.772 -7.982 1.00 23.38 362 GLN B N 1
ATOM 647 C CA . GLN B 2 14 ? -49.776 20.149 -8.146 1.00 24.13 362 GLN B CA 1
ATOM 648 C C . GLN B 2 14 ? -50.735 20.573 -7.057 1.00 23.62 362 GLN B C 1
ATOM 649 O O . GLN B 2 14 ? -50.630 21.693 -6.560 1.00 24.86 362 GLN B O 1
ATOM 655 N N . VAL B 2 15 ? -51.647 19.693 -6.646 1.00 22.79 363 VAL B N 1
ATOM 656 C CA . VAL B 2 15 ? -52.558 20.039 -5.563 1.00 22.85 363 VAL B CA 1
ATOM 657 C C . VAL B 2 15 ? -51.825 20.232 -4.223 1.00 22.96 363 VAL B C 1
ATOM 658 O O . VAL B 2 15 ? -52.089 21.195 -3.462 1.00 22.59 363 VAL B O 1
ATOM 662 N N . VAL B 2 16 ? -50.916 19.304 -3.927 1.00 21.89 364 VAL B N 1
ATOM 663 C CA . VAL B 2 16 ? -50.106 19.381 -2.717 1.00 21.95 364 VAL B CA 1
ATOM 664 C C . VAL B 2 16 ? -49.366 20.717 -2.633 1.00 22.33 364 VAL B C 1
ATOM 665 O O . VAL B 2 16 ? -49.348 21.347 -1.570 1.00 24.11 364 VAL B O 1
ATOM 669 N N . LYS B 2 17 ? -48.784 21.137 -3.753 1.00 22.99 365 LYS B N 1
ATOM 670 C CA . LYS B 2 17 ? -47.921 22.303 -3.824 1.00 24.00 365 LYS B CA 1
ATOM 671 C C . LYS B 2 17 ? -48.658 23.620 -4.038 1.00 25.28 365 LYS B C 1
ATOM 672 O O . LYS B 2 17 ? -48.111 24.692 -3.749 1.00 24.75 365 LYS B O 1
ATOM 678 N N . GLN B 2 18 ? -49.894 23.542 -4.519 1.00 25.71 366 GLN B N 1
ATOM 679 C CA . GLN B 2 18 ? -50.639 24.766 -4.863 1.00 27.28 366 GLN B CA 1
ATOM 680 C C . GLN B 2 18 ? -51.786 25.111 -3.926 1.00 27.59 366 GLN B C 1
ATOM 681 O O . GLN B 2 18 ? -52.246 26.253 -3.923 1.00 27.88 366 GLN B O 1
ATOM 687 N N . ALA B 2 19 ? -52.247 24.137 -3.141 1.00 27.41 367 ALA B N 1
ATOM 688 C CA . ALA B 2 19 ? -53.303 24.366 -2.160 1.00 28.24 367 ALA B CA 1
ATOM 689 C C . ALA B 2 19 ? -52.880 25.420 -1.134 1.00 29.53 367 ALA B C 1
ATOM 690 O O . ALA B 2 19 ? -51.712 25.436 -0.705 1.00 28.72 367 ALA B O 1
ATOM 692 N N . LYS B 2 20 ? -53.823 26.276 -0.724 1.00 29.71 368 LYS B N 1
ATOM 693 C CA . LYS B 2 20 ? -53.567 27.233 0.376 1.00 30.87 368 LYS B CA 1
ATOM 694 C C . LYS B 2 20 ? -53.209 26.494 1.651 1.00 30.00 368 LYS B C 1
ATOM 695 O O . LYS B 2 20 ? -52.402 26.972 2.437 1.00 30.21 368 LYS B O 1
ATOM 701 N N . ASP B 2 21 ? -53.826 25.336 1.856 1.00 28.89 369 ASP B N 1
ATOM 702 C CA . ASP B 2 21 ? -53.492 24.464 2.970 1.00 28.17 369 ASP B CA 1
ATOM 703 C C . ASP B 2 21 ? -52.200 23.681 2.654 1.00 27.54 369 ASP B C 1
ATOM 704 O O . ASP B 2 21 ? -52.224 22.672 1.929 1.00 25.77 369 ASP B O 1
ATOM 709 N N . ASN B 2 22 ? -51.082 24.170 3.192 1.00 26.51 370 ASN B N 1
ATOM 710 C CA . ASN B 2 22 ? -49.770 23.602 2.886 1.00 26.37 370 ASN B CA 1
ATOM 711 C C . ASN B 2 22 ? -49.329 22.501 3.843 1.00 25.93 370 ASN B C 1
ATOM 712 O O . ASN B 2 22 ? -48.171 22.043 3.801 1.00 26.49 370 ASN B O 1
ATOM 717 N N . SER B 2 23 ? -50.248 22.076 4.704 1.00 25.71 371 SER B N 1
ATOM 718 C CA . SER B 2 23 ? -49.936 21.117 5.751 1.00 25.27 371 SER B CA 1
ATOM 719 C C . SER B 2 23 ? -49.482 19.771 5.198 1.00 24.71 371 SER B C 1
ATOM 720 O O . SER B 2 23 ? -48.603 19.131 5.785 1.00 24.05 371 SER B O 1
ATOM 723 N N . VAL B 2 24 ? -50.076 19.329 4.088 1.00 23.53 372 VAL B N 1
ATOM 724 C CA . VAL B 2 24 ? -49.637 18.069 3.492 1.00 22.79 372 VAL B CA 1
ATOM 725 C C . VAL B 2 24 ? -48.205 18.208 2.975 1.00 21.99 372 VAL B C 1
ATOM 726 O O . VAL B 2 24 ? -47.387 17.326 3.183 1.00 21.95 372 VAL B O 1
ATOM 730 N N . TRP B 2 25 ? -47.917 19.297 2.273 1.00 21.87 373 TRP B N 1
ATOM 731 C CA . TRP B 2 25 ? -46.579 19.462 1.729 1.00 22.19 373 TRP B CA 1
ATOM 732 C C . TRP B 2 25 ? -45.571 19.499 2.889 1.00 22.84 373 TRP B C 1
ATOM 733 O O . TRP B 2 25 ? -44.510 18.881 2.815 1.00 22.42 373 TRP B O 1
ATOM 744 N N . ILE B 2 26 ? -45.937 20.181 3.974 1.00 22.99 374 ILE B N 1
ATOM 745 C CA . ILE B 2 26 ? -45.044 20.289 5.140 1.00 22.89 374 ILE B CA 1
ATOM 746 C C . ILE B 2 26 ? -44.783 18.924 5.774 1.00 22.70 374 ILE B C 1
ATOM 747 O O . ILE B 2 26 ? -43.667 18.648 6.221 1.00 21.81 374 ILE B O 1
ATOM 752 N N . LYS B 2 27 ? -45.800 18.058 5.797 1.00 22.25 375 LYS B N 1
ATOM 753 C CA . LYS B 2 27 ? -45.597 16.690 6.270 1.00 22.32 375 LYS B CA 1
ATOM 754 C C . LYS B 2 27 ? -44.555 15.959 5.421 1.00 21.59 375 LYS B C 1
ATOM 755 O O . LYS B 2 27 ? -43.615 15.356 5.955 1.00 21.99 375 LYS B O 1
ATOM 761 N N . ILE B 2 28 ? -44.721 16.028 4.107 1.00 20.98 376 ILE B N 1
ATOM 762 C CA . ILE B 2 28 ? -43.813 15.397 3.144 1.00 21.61 376 ILE B CA 1
ATOM 763 C C . ILE B 2 28 ? -42.387 15.927 3.331 1.00 22.11 376 ILE B C 1
ATOM 764 O O . ILE B 2 28 ? -41.432 15.154 3.393 1.00 21.96 376 ILE B O 1
ATOM 769 N N . LEU B 2 29 ? -42.265 17.247 3.419 1.00 21.74 377 LEU B N 1
ATOM 770 C CA . LEU B 2 29 ? -40.958 17.897 3.553 1.00 22.54 377 LEU B CA 1
ATOM 771 C C . LEU B 2 29 ? -40.247 17.600 4.878 1.00 22.74 377 LEU B C 1
ATOM 772 O O . LEU B 2 29 ? -39.054 17.882 5.016 1.00 23.67 377 LEU B O 1
ATOM 777 N N . THR B 2 30 ? -40.979 17.072 5.852 1.00 23.39 378 THR B N 1
ATOM 778 C CA . THR B 2 30 ? -40.414 16.742 7.158 1.00 24.58 378 THR B CA 1
ATOM 779 C C . THR B 2 30 ? -40.431 15.238 7.412 1.00 25.04 378 THR B C 1
ATOM 780 O O . THR B 2 30 ? -40.267 14.793 8.545 1.00 24.96 378 THR B O 1
ATOM 784 N N . TYR B 2 31 ? -40.606 14.466 6.338 1.00 25.87 379 TYR B N 1
ATOM 785 C CA . TYR B 2 31 ? -40.637 13.000 6.400 1.00 26.56 379 TYR B CA 1
ATOM 786 C C . TYR B 2 31 ? -41.692 12.445 7.381 1.00 27.41 379 TYR B C 1
ATOM 787 O O . TYR B 2 31 ? -41.461 11.422 8.028 1.00 27.25 379 TYR B O 1
ATOM 796 N N . SER B 2 32 ? -42.840 13.142 7.489 1.00 28.43 380 SER B N 1
ATOM 797 C CA . SER B 2 32 ? -43.970 12.673 8.306 1.00 29.61 380 SER B CA 1
ATOM 798 C C . SER B 2 32 ? -44.975 11.892 7.479 1.00 30.06 380 SER B C 1
ATOM 799 O O . SER B 2 32 ? -45.388 12.334 6.396 1.00 28.92 380 SER B O 1
ATOM 802 N N . ALA B 2 33 ? -45.392 10.746 8.016 1.00 31.45 381 ALA B N 1
ATOM 803 C CA . ALA B 2 33 ? -46.321 9.843 7.320 1.00 32.63 381 ALA B CA 1
ATOM 804 C C . ALA B 2 33 ? -47.701 10.445 7.083 1.00 33.73 381 ALA B C 1
ATOM 805 O O . ALA B 2 33 ? -48.225 11.201 7.903 1.00 33.78 381 ALA B O 1
ATOM 807 N N . ILE B 2 34 ? -48.274 10.062 5.948 1.00 35.11 382 ILE B N 1
ATOM 808 C CA . ILE B 2 34 ? -49.556 10.538 5.448 1.00 36.30 382 ILE B CA 1
ATOM 809 C C . ILE B 2 34 ? -50.597 9.425 5.615 1.00 36.32 382 ILE B C 1
ATOM 810 O O . ILE B 2 34 ? -50.289 8.268 5.363 1.00 36.02 382 ILE B O 1
ATOM 815 N N . ASP B 2 35 ? -51.803 9.769 6.082 1.00 36.67 383 ASP B N 1
ATOM 816 C CA . ASP B 2 35 ? -52.929 8.825 6.108 1.00 37.26 383 ASP B CA 1
ATOM 817 C C . ASP B 2 35 ? -53.574 8.840 4.716 1.00 37.05 383 ASP B C 1
ATOM 818 O O . ASP B 2 35 ? -54.193 9.831 4.319 1.00 37.51 383 ASP B O 1
ATOM 823 N N . VAL B 2 36 ? -53.415 7.746 3.977 1.00 37.07 384 VAL B N 1
ATOM 824 C CA . VAL B 2 36 ? -53.841 7.690 2.570 1.00 36.72 384 VAL B CA 1
ATOM 825 C C . VAL B 2 36 ? -55.336 7.950 2.392 1.00 36.22 384 VAL B C 1
ATOM 826 O O . VAL B 2 36 ? -55.730 8.729 1.524 1.00 35.20 384 VAL B O 1
ATOM 830 N N . GLU B 2 37 ? -56.155 7.317 3.235 1.00 36.06 385 GLU B N 1
ATOM 831 C CA . GLU B 2 37 ? -57.597 7.534 3.212 1.00 36.41 385 GLU B CA 1
ATOM 832 C C . GLU B 2 37 ? -57.971 8.985 3.514 1.00 35.65 385 GLU B C 1
ATOM 833 O O . GLU B 2 37 ? -58.813 9.558 2.824 1.00 35.44 385 GLU B O 1
ATOM 839 N N . GLU B 2 38 ? -57.332 9.587 4.519 1.00 34.98 386 GLU B N 1
ATOM 840 C CA . GLU B 2 38 ? -57.571 11.004 4.818 1.00 34.33 386 GLU B CA 1
ATOM 841 C C . GLU B 2 38 ? -57.135 11.908 3.656 1.00 32.89 386 GLU B C 1
ATOM 842 O O . GLU B 2 38 ? -57.860 12.847 3.296 1.00 32.79 386 GLU B O 1
ATOM 848 N N . PHE B 2 39 ? -55.978 11.589 3.070 1.00 31.94 387 PHE B N 1
ATOM 849 C CA . PHE B 2 39 ? -55.392 12.304 1.912 1.00 30.71 387 PHE B CA 1
ATOM 850 C C . PHE B 2 39 ? -56.331 12.265 0.707 1.00 30.69 387 PHE B C 1
ATOM 851 O O . PHE B 2 39 ? -56.549 13.300 0.045 1.00 30.94 387 PHE B O 1
ATOM 859 N N . GLN B 2 40 ? -56.910 11.097 0.432 1.00 30.54 388 GLN B N 1
ATOM 860 C CA . GLN B 2 40 ? -57.879 10.972 -0.659 1.00 29.86 388 GLN B CA 1
ATOM 861 C C . GLN B 2 40 ? -59.038 11.963 -0.500 1.00 30.26 388 GLN B C 1
ATOM 862 O O . GLN B 2 40 ? -59.427 12.635 -1.462 1.00 29.80 388 GLN B O 1
ATOM 868 N N . LEU B 2 41 ? -59.567 12.065 0.722 1.00 30.82 389 LEU B N 1
ATOM 869 C CA . LEU B 2 41 ? -60.651 13.014 1.030 1.00 31.64 389 LEU B CA 1
ATOM 870 C C . LEU B 2 41 ? -60.178 14.458 0.935 1.00 30.81 389 LEU B C 1
ATOM 871 O O . LEU B 2 41 ? -60.888 15.324 0.397 1.00 30.73 389 LEU B O 1
ATOM 876 N N . TRP B 2 42 ? -58.963 14.710 1.425 1.00 29.73 390 TRP B N 1
ATOM 877 C CA . TRP B 2 42 ? -58.351 16.042 1.323 1.00 28.78 390 TRP B CA 1
ATOM 878 C C . TRP B 2 42 ? -58.244 16.444 -0.148 1.00 28.30 390 TRP B C 1
ATOM 879 O O . TRP B 2 42 ? -58.617 17.553 -0.528 1.00 27.47 390 TRP B O 1
ATOM 890 N N . LEU B 2 43 ? -57.747 15.534 -0.986 1.00 27.59 391 LEU B N 1
ATOM 891 C CA . LEU B 2 43 ? -57.686 15.802 -2.417 1.00 27.66 391 LEU B CA 1
ATOM 892 C C . LEU B 2 43 ? -59.069 16.066 -3.010 1.00 27.78 391 LEU B C 1
ATOM 893 O O . LEU B 2 43 ? -59.232 16.954 -3.835 1.00 27.22 391 LEU B O 1
ATOM 898 N N . LYS B 2 44 ? -60.053 15.272 -2.603 1.00 29.38 392 LYS B N 1
ATOM 899 C CA . LYS B 2 44 ? -61.413 15.433 -3.136 1.00 31.06 392 LYS B CA 1
ATOM 900 C C . LYS B 2 44 ? -61.947 16.853 -2.875 1.00 32.14 392 LYS B C 1
ATOM 901 O O . LYS B 2 44 ? -62.498 17.500 -3.777 1.00 31.58 392 LYS B O 1
ATOM 907 N N . ARG B 2 45 ? -61.744 17.341 -1.648 1.00 33.72 393 ARG B N 1
ATOM 908 C CA . ARG B 2 45 ? -62.081 18.732 -1.282 1.00 35.07 393 ARG B CA 1
ATOM 909 C C . ARG B 2 45 ? -61.351 19.773 -2.127 1.00 35.22 393 ARG B C 1
ATOM 910 O O . ARG B 2 45 ? -61.806 20.917 -2.228 1.00 35.40 393 ARG B O 1
ATOM 918 N N . LYS B 2 46 ? -60.222 19.391 -2.728 1.00 35.06 394 LYS B N 1
ATOM 919 C CA . LYS B 2 46 ? -59.476 20.310 -3.597 1.00 35.29 394 LYS B CA 1
ATOM 920 C C . LYS B 2 46 ? -59.807 20.095 -5.076 1.00 35.13 394 LYS B C 1
ATOM 921 O O . LYS B 2 46 ? -58.991 20.417 -5.942 1.00 35.64 394 LYS B O 1
ATOM 927 N N . ASN B 2 47 ? -60.985 19.543 -5.358 1.00 35.33 395 ASN B N 1
ATOM 928 C CA . ASN B 2 47 ? -61.412 19.245 -6.727 1.00 35.30 395 ASN B CA 1
ATOM 929 C C . ASN B 2 47 ? -60.496 18.219 -7.427 1.00 33.82 395 ASN B C 1
ATOM 930 O O . ASN B 2 47 ? -60.212 18.359 -8.619 1.00 34.29 395 ASN B O 1
ATOM 935 N N . LEU B 2 48 ? -60.013 17.216 -6.693 1.00 31.81 396 LEU B N 1
ATOM 936 C CA . LEU B 2 48 ? -59.184 16.163 -7.313 1.00 29.75 396 LEU B CA 1
ATOM 937 C C . LEU B 2 48 ? -59.608 14.761 -6.889 1.00 28.59 396 LEU B C 1
ATOM 938 O O . LEU B 2 48 ? -59.331 14.340 -5.766 1.00 28.77 396 LEU B O 1
ATOM 943 N N . ASN B 2 49 ? -60.263 14.036 -7.800 1.00 27.56 397 ASN B N 1
ATOM 944 C CA . ASN B 2 49 ? -60.703 12.644 -7.525 1.00 26.65 397 ASN B CA 1
ATOM 945 C C . ASN B 2 49 ? -59.683 11.640 -8.038 1.00 26.19 397 ASN B C 1
ATOM 946 O O . ASN B 2 49 ? -59.501 11.515 -9.257 1.00 25.86 397 ASN B O 1
ATOM 951 N N . VAL B 2 50 ? -59.049 10.925 -7.109 1.00 25.51 398 VAL B N 1
ATOM 952 C CA . VAL B 2 50 ? -58.087 9.869 -7.428 1.00 25.52 398 VAL B CA 1
ATOM 953 C C . VAL B 2 50 ? -58.293 8.664 -6.524 1.00 25.86 398 VAL B C 1
ATOM 954 O O . VAL B 2 50 ? -58.791 8.792 -5.394 1.00 26.24 398 VAL B O 1
ATOM 958 N N . SER B 2 51 ? -57.886 7.503 -7.024 1.00 25.93 399 SER B N 1
ATOM 959 C CA . SER B 2 51 ? -58.030 6.239 -6.319 1.00 26.26 399 SER B CA 1
ATOM 960 C C . SER B 2 51 ? -56.940 6.077 -5.285 1.00 26.51 399 SER B C 1
ATOM 961 O O . SER B 2 51 ? -55.902 6.740 -5.354 1.00 26.54 399 SER B O 1
ATOM 964 N N . LEU B 2 52 ? -57.166 5.176 -4.334 1.00 27.00 400 LEU B N 1
ATOM 965 C CA . LEU B 2 52 ? -56.129 4.776 -3.385 1.00 27.55 400 LEU B CA 1
ATOM 966 C C . LEU B 2 52 ? -54.911 4.153 -4.058 1.00 27.43 400 LEU B C 1
ATOM 967 O O . LEU B 2 52 ? -53.783 4.369 -3.608 1.00 26.88 400 LEU B O 1
ATOM 972 N N . ASP B 2 53 ? -55.122 3.397 -5.143 1.00 26.98 401 ASP B N 1
ATOM 973 C CA . ASP B 2 53 ? -53.993 2.853 -5.910 1.00 26.61 401 ASP B CA 1
ATOM 974 C C . ASP B 2 53 ? -53.121 3.947 -6.522 1.00 26.48 401 ASP B C 1
ATOM 975 O O . ASP B 2 53 ? -51.885 3.856 -6.504 1.00 26.10 401 ASP B O 1
ATOM 980 N N . LEU B 2 54 ? -53.763 4.987 -7.044 1.00 24.91 402 LEU B N 1
ATOM 981 C CA . LEU B 2 54 ? -53.045 6.119 -7.618 1.00 25.47 402 LEU B CA 1
ATOM 982 C C . LEU B 2 54 ? -52.253 6.863 -6.547 1.00 25.46 402 LEU B C 1
ATOM 983 O O . LEU B 2 54 ? -51.155 7.356 -6.804 1.00 24.60 402 LEU B O 1
ATOM 988 N N . ILE B 2 55 ? -52.817 6.940 -5.345 1.00 25.50 403 ILE B N 1
ATOM 989 C CA . ILE B 2 55 ? -52.157 7.621 -4.224 1.00 25.62 403 ILE B CA 1
ATOM 990 C C . ILE B 2 55 ? -50.965 6.814 -3.738 1.00 25.98 403 ILE B C 1
ATOM 991 O O . ILE B 2 55 ? -49.872 7.345 -3.602 1.00 26.44 403 ILE B O 1
ATOM 996 N N . LYS B 2 56 ? -51.167 5.515 -3.524 1.00 26.82 404 LYS B N 1
ATOM 997 C CA . LYS B 2 56 ? -50.083 4.635 -3.093 1.00 27.02 404 LYS B CA 1
ATOM 998 C C . LYS B 2 56 ? -48.917 4.647 -4.075 1.00 26.88 404 LYS B C 1
ATOM 999 O O . LYS B 2 56 ? -47.753 4.719 -3.647 1.00 26.48 404 LYS B O 1
ATOM 1005 N N . SER B 2 57 ? -49.213 4.590 -5.378 1.00 26.39 405 SER B N 1
ATOM 1006 C CA . SER B 2 57 ? -48.154 4.575 -6.394 1.00 26.09 405 SER B CA 1
ATOM 1007 C C . SER B 2 57 ? -47.450 5.919 -6.476 1.00 26.04 405 SER B C 1
ATOM 1008 O O . SER B 2 57 ? -46.241 5.976 -6.684 1.00 25.19 405 SER B O 1
ATOM 1011 N N . TRP B 2 58 ? -48.216 6.997 -6.305 1.00 25.47 406 TRP B N 1
ATOM 1012 C CA . TRP B 2 58 ? -47.663 8.344 -6.253 1.00 25.43 406 TRP B CA 1
ATOM 1013 C C . TRP B 2 58 ? -46.706 8.453 -5.062 1.00 25.95 406 TRP B C 1
ATOM 1014 O O . TRP B 2 58 ? -45.561 8.860 -5.233 1.00 26.03 406 TRP B O 1
ATOM 1025 N N . CYS B 2 59 ? -47.166 8.056 -3.876 1.00 26.75 407 CYS B N 1
ATOM 1026 C CA . CYS B 2 59 ? -46.333 8.110 -2.672 1.00 28.79 407 CYS B CA 1
ATOM 1027 C C . CYS B 2 59 ? -45.045 7.313 -2.859 1.00 30.04 407 CYS B C 1
ATOM 1028 O O . CYS B 2 59 ? -43.948 7.796 -2.524 1.00 29.91 407 CYS B O 1
ATOM 1031 N N . ASP B 2 60 ? -45.167 6.097 -3.403 1.00 31.18 408 ASP B N 1
ATOM 1032 C CA . ASP B 2 60 ? -44.001 5.228 -3.580 1.00 32.15 408 ASP B CA 1
ATOM 1033 C C . ASP B 2 60 ? -43.017 5.860 -4.536 1.00 32.23 408 ASP B C 1
ATOM 1034 O O . ASP B 2 60 ? -41.818 5.808 -4.301 1.00 32.95 408 ASP B O 1
ATOM 1039 N N . LYS B 2 61 ? -43.518 6.475 -5.606 1.00 31.89 409 LYS B N 1
ATOM 1040 C CA . LYS B 2 61 ? -42.662 7.053 -6.634 1.00 32.02 409 LYS B CA 1
ATOM 1041 C C . LYS B 2 61 ? -41.984 8.366 -6.197 1.00 31.54 409 LYS B C 1
ATOM 1042 O O . LYS B 2 61 ? -40.846 8.637 -6.583 1.00 31.03 409 LYS B O 1
ATOM 1048 N N . TYR B 2 62 ? -42.671 9.163 -5.389 1.00 31.49 410 TYR B N 1
ATOM 1049 C CA . TYR B 2 62 ? -42.197 10.524 -5.071 1.00 31.52 410 TYR B CA 1
ATOM 1050 C C . TYR B 2 62 ? -41.758 10.772 -3.618 1.00 31.61 410 TYR B C 1
ATOM 1051 O O . TYR B 2 62 ? -41.478 11.913 -3.256 1.00 32.62 410 TYR B O 1
ATOM 1060 N N . GLY B 2 63 ? -41.700 9.718 -2.803 1.00 31.93 411 GLY B N 1
ATOM 1061 C CA . GLY B 2 63 ? -41.088 9.768 -1.475 1.00 31.84 411 GLY B CA 1
ATOM 1062 C C . GLY B 2 63 ? -42.001 10.244 -0.357 1.00 32.33 411 GLY B C 1
ATOM 1063 O O . GLY B 2 63 ? -41.607 11.038 0.516 1.00 32.40 411 GLY B O 1
ATOM 1064 N N . VAL B 2 64 ? -43.228 9.774 -0.371 1.00 32.35 412 VAL B N 1
ATOM 1065 C CA . VAL B 2 64 ? -44.165 10.115 0.688 1.00 32.54 412 VAL B CA 1
ATOM 1066 C C . VAL B 2 64 ? -44.427 8.855 1.528 1.00 33.49 412 VAL B C 1
ATOM 1067 O O . VAL B 2 64 ? -44.715 7.789 0.968 1.00 33.14 412 VAL B O 1
ATOM 1071 N N . LEU B 2 65 ? -44.327 8.982 2.854 1.00 33.16 413 LEU B N 1
ATOM 1072 C CA . LEU B 2 65 ? -44.549 7.864 3.763 1.00 34.33 413 LEU B CA 1
ATOM 1073 C C . LEU B 2 65 ? -46.033 7.687 4.057 1.00 35.03 413 LEU B C 1
ATOM 1074 O O . LEU B 2 65 ? -46.756 8.662 4.284 1.00 34.86 413 LEU B O 1
ATOM 1079 N N . MET B 2 66 ? -46.469 6.435 4.082 1.00 35.58 414 MET B N 1
ATOM 1080 C CA . MET B 2 66 ? -47.854 6.117 4.353 1.00 37.68 414 MET B CA 1
ATOM 1081 C C . MET B 2 66 ? -48.014 5.459 5.723 1.00 39.06 414 MET B C 1
ATOM 1082 O O . MET B 2 66 ? -47.265 4.538 6.068 1.00 39.23 414 MET B O 1
ATOM 1087 N N . LYS B 2 67 ? -48.983 5.941 6.499 1.00 41.61 415 LYS B N 1
ATOM 1088 C CA . LYS B 2 67 ? -49.338 5.304 7.772 1.00 44.35 415 LYS B CA 1
ATOM 1089 C C . LYS B 2 67 ? -49.818 3.879 7.503 1.00 45.92 415 LYS B C 1
ATOM 1090 O O . LYS B 2 67 ? -50.578 3.649 6.564 1.00 45.77 415 LYS B O 1
ATOM 1096 N N . GLY B 2 68 ? -49.353 2.927 8.309 1.00 47.87 416 GLY B N 1
ATOM 1097 C CA . GLY B 2 68 ? -49.670 1.510 8.090 1.00 50.14 416 GLY B CA 1
ATOM 1098 C C . GLY B 2 68 ? -48.654 0.832 7.181 1.00 51.89 416 GLY B C 1
ATOM 1099 O O . GLY B 2 68 ? -48.612 -0.393 7.092 1.00 52.20 416 GLY B O 1
ATOM 1100 N N . SER B 2 69 ? -47.835 1.617 6.521 1.00 53.33 417 SER B N 1
ATOM 1101 C CA . SER B 2 69 ? -46.848 1.083 5.626 1.00 54.93 417 SER B CA 1
ATOM 1102 C C . SER B 2 69 ? -45.486 1.645 5.947 1.00 55.78 417 SER B C 1
ATOM 1103 O O . SER B 2 69 ? -44.668 1.747 5.067 1.00 56.36 417 SER B O 1
ATOM 1106 N N . PRO C 1 3 ? -6.599 -0.074 10.083 1.00 55.11 177 PRO C N 1
ATOM 1107 C CA . PRO C 1 3 ? -6.245 -0.177 8.666 1.00 54.63 177 PRO C CA 1
ATOM 1108 C C . PRO C 1 3 ? -6.794 0.995 7.828 1.00 53.98 177 PRO C C 1
ATOM 1109 O O . PRO C 1 3 ? -7.394 0.765 6.773 1.00 54.18 177 PRO C 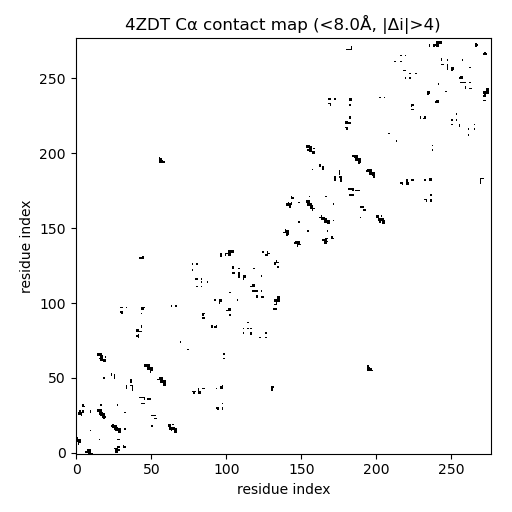O 1
ATOM 1113 N N . VAL C 1 4 ? -6.583 2.231 8.290 1.00 53.00 178 VAL C N 1
ATOM 1114 C CA . VAL C 1 4 ? -7.117 3.432 7.612 1.00 51.56 178 VAL C CA 1
ATOM 1115 C C . VAL C 1 4 ? -6.482 3.637 6.227 1.00 50.41 178 VAL C C 1
ATOM 1116 O O . VAL C 1 4 ? -5.259 3.721 6.099 1.00 50.65 178 VAL C O 1
ATOM 1120 N N . LYS C 1 5 ? -7.325 3.725 5.201 1.00 48.56 179 LYS C N 1
ATOM 1121 C CA . LYS C 1 5 ? -6.870 3.851 3.819 1.00 46.93 179 LYS C CA 1
ATOM 1122 C C . LYS C 1 5 ? -7.381 5.140 3.152 1.00 45.24 179 LYS C C 1
ATOM 1123 O O . LYS C 1 5 ? -8.505 5.585 3.424 1.00 44.86 179 LYS C O 1
ATOM 1129 N N . CYS C 1 6 ? -6.549 5.736 2.292 1.00 42.81 180 CYS C N 1
ATOM 1130 C CA . CYS C 1 6 ? -6.981 6.868 1.478 1.00 40.46 180 CYS C CA 1
ATOM 1131 C C . CYS C 1 6 ? -7.823 6.344 0.329 1.00 40.21 180 CYS C C 1
ATOM 1132 O O . CYS C 1 6 ? -7.378 5.493 -0.432 1.00 40.13 180 CYS C O 1
ATOM 1135 N N . ASN C 1 7 ? -9.049 6.837 0.200 1.00 39.27 181 ASN C N 1
ATOM 1136 C CA . ASN C 1 7 ? -9.937 6.298 -0.817 1.00 38.60 181 ASN C CA 1
ATOM 1137 C C . ASN C 1 7 ? -9.734 6.949 -2.182 1.00 38.41 181 ASN C C 1
ATOM 1138 O O . ASN C 1 7 ? -10.544 6.755 -3.088 1.00 38.29 181 ASN C O 1
ATOM 1143 N N . LEU C 1 8 ? -8.661 7.729 -2.323 1.00 37.67 182 LEU C N 1
ATOM 1144 C CA . LEU C 1 8 ? -8.339 8.342 -3.605 1.00 38.48 182 LEU C CA 1
ATOM 1145 C C . LEU C 1 8 ? -7.090 7.743 -4.270 1.00 38.97 182 LEU C C 1
ATOM 1146 O O . LEU C 1 8 ? -7.058 7.589 -5.489 1.00 38.87 182 LEU C O 1
ATOM 1151 N N . CYS C 1 9 ? -6.069 7.439 -3.472 1.00 39.69 183 CYS C N 1
ATOM 1152 C CA . CYS C 1 9 ? -4.839 6.827 -3.984 1.00 40.90 183 CYS C CA 1
ATOM 1153 C C . CYS C 1 9 ? -4.659 5.392 -3.473 1.00 42.58 183 CYS C C 1
ATOM 1154 O O . CYS C 1 9 ? -3.828 4.651 -3.983 1.00 43.12 183 CYS C O 1
ATOM 1157 N N . TYR C 1 10 ? -5.449 5.023 -2.464 1.00 44.67 184 TYR C N 1
ATOM 1158 C CA . TYR C 1 10 ? -5.490 3.666 -1.889 1.00 46.50 184 TYR C CA 1
ATOM 1159 C C . TYR C 1 10 ? -4.297 3.266 -1.008 1.00 47.53 184 TYR C C 1
ATOM 1160 O O . TYR C 1 10 ? -4.222 2.117 -0.565 1.00 47.62 184 TYR C O 1
ATOM 1169 N N . GLU C 1 11 ? -3.393 4.211 -0.725 1.00 48.51 185 GLU C N 1
ATOM 1170 C CA . GLU C 1 11 ? -2.304 3.967 0.222 1.00 49.82 185 GLU C CA 1
ATOM 1171 C C . GLU C 1 11 ? -2.782 4.082 1.664 1.00 50.56 185 GLU C C 1
ATOM 1172 O O . GLU C 1 11 ? -3.804 4.719 1.942 1.00 50.33 185 GLU C O 1
ATOM 1178 N N . CYS C 1 12 ? -2.037 3.466 2.581 1.00 51.20 186 CYS C N 1
ATOM 1179 C CA . CYS C 1 12 ? -2.348 3.552 4.005 1.00 52.45 186 CYS C CA 1
ATOM 1180 C C . CYS C 1 12 ? -1.998 4.914 4.574 1.00 52.37 186 CYS C C 1
ATOM 1181 O O . CYS C 1 12 ? -1.030 5.544 4.151 1.00 52.49 186 CYS C O 1
ATOM 1184 N N . ILE C 1 13 ? -2.804 5.360 5.532 1.00 52.39 187 ILE C N 1
ATOM 1185 C CA . ILE C 1 13 ? -2.555 6.609 6.231 1.00 52.25 187 ILE C CA 1
ATOM 1186 C C . ILE C 1 13 ? -2.138 6.261 7.652 1.00 52.83 187 ILE C C 1
ATOM 1187 O O . ILE C 1 13 ? -2.908 5.650 8.395 1.00 53.01 187 ILE C O 1
ATOM 1192 N N . GLU C 1 14 ? -0.921 6.659 8.019 1.00 53.52 188 GLU C N 1
ATOM 1193 C CA . GLU C 1 14 ? -0.359 6.381 9.346 1.00 54.32 188 GLU C CA 1
ATOM 1194 C C . GLU C 1 14 ? -1.131 7.034 10.486 1.00 54.29 188 GLU C C 1
ATOM 1195 O O . GLU C 1 14 ? -1.884 7.985 10.270 1.00 54.38 188 GLU C O 1
ATOM 1201 N N . SER C 1 15 ? -0.932 6.516 11.698 1.00 54.05 189 SER C N 1
ATOM 1202 C CA . SER C 1 15 ? -1.640 7.000 12.891 1.00 53.80 189 SER C CA 1
ATOM 1203 C C . SER C 1 15 ? -1.441 8.486 13.166 1.00 53.06 189 SER C C 1
ATOM 1204 O O . SER C 1 15 ? -2.382 9.183 13.541 1.00 53.25 189 SER C O 1
ATOM 1207 N N . ASP C 1 16 ? -0.214 8.962 12.980 1.00 52.21 190 ASP C N 1
ATOM 1208 C CA . ASP C 1 16 ? 0.114 10.360 13.234 1.00 51.04 190 ASP C CA 1
ATOM 1209 C C . ASP C 1 16 ? 0.235 11.159 11.940 1.00 49.83 190 ASP C C 1
ATOM 1210 O O . ASP C 1 16 ? 1.091 12.036 11.820 1.00 50.48 190 ASP C O 1
ATOM 1215 N N . GLU C 1 17 ? -0.627 10.853 10.976 1.00 47.86 191 GLU C N 1
ATOM 1216 C CA . GLU C 1 17 ? -0.631 11.557 9.700 1.00 45.93 191 GLU C CA 1
ATOM 1217 C C . GLU C 1 17 ? -1.955 12.284 9.492 1.00 44.04 191 GLU C C 1
ATOM 1218 O O . GLU C 1 17 ? -3.019 11.664 9.490 1.00 43.23 191 GLU C O 1
ATOM 1224 N N . LEU C 1 18 ? -1.887 13.606 9.320 1.00 41.75 192 LEU C N 1
ATOM 1225 C CA . LEU C 1 18 ? -3.094 14.413 9.141 1.00 39.84 192 LEU C CA 1
ATOM 1226 C C . LEU C 1 18 ? -3.883 13.833 7.978 1.00 38.43 192 LEU C C 1
ATOM 1227 O O . LEU C 1 18 ? -3.298 13.261 7.064 1.00 38.79 192 LEU C O 1
ATOM 1232 N N . ARG C 1 19 ? -5.203 13.983 8.004 1.00 36.25 193 ARG C N 1
ATOM 1233 C CA . ARG C 1 19 ? -6.038 13.448 6.933 1.00 34.50 193 ARG C CA 1
ATOM 1234 C C . ARG C 1 19 ? -7.376 14.172 6.811 1.00 32.90 193 ARG C C 1
ATOM 1235 O O . ARG C 1 19 ? -7.947 14.616 7.807 1.00 32.48 193 ARG C O 1
ATOM 1243 N N . ALA C 1 20 ? -7.869 14.282 5.581 1.00 31.17 194 ALA C N 1
ATOM 1244 C CA . ALA C 1 20 ? -9.157 14.901 5.325 1.00 30.12 194 ALA C CA 1
ATOM 1245 C C . ALA C 1 20 ? -10.255 13.883 5.640 1.00 30.33 194 ALA C C 1
ATOM 1246 O O . ALA C 1 20 ? -10.082 12.679 5.386 1.00 29.64 194 ALA C O 1
ATOM 1248 N N . ASN C 1 21 ? -11.363 14.347 6.211 1.00 30.32 195 ASN C N 1
ATOM 1249 C CA . ASN C 1 21 ? -12.572 13.519 6.332 1.00 30.69 195 ASN C CA 1
ATOM 1250 C C . ASN C 1 21 ? -13.831 14.359 6.087 1.00 30.43 195 ASN C C 1
ATOM 1251 O O . ASN C 1 21 ? -13.924 15.519 6.522 1.00 29.96 195 ASN C O 1
ATOM 1256 N N . CYS C 1 22 ? -14.777 13.781 5.365 1.00 29.69 196 CYS C N 1
ATOM 1257 C CA . CYS C 1 22 ? -16.063 14.412 5.175 1.00 29.29 196 CYS C CA 1
ATOM 1258 C C . CYS C 1 22 ? -16.702 14.529 6.560 1.00 29.75 196 CYS C C 1
ATOM 1259 O O . CYS C 1 22 ? -16.689 13.564 7.329 1.00 29.60 196 CYS C O 1
ATOM 1262 N N . PRO C 1 23 ? -17.218 15.729 6.908 1.00 29.72 197 PRO C N 1
ATOM 1263 C CA . PRO C 1 23 ? -17.768 15.935 8.245 1.00 29.83 197 PRO C CA 1
ATOM 1264 C C . PRO C 1 23 ? -19.133 15.279 8.442 1.00 29.75 197 PRO C C 1
ATOM 1265 O O . PRO C 1 23 ? -19.621 15.208 9.563 1.00 29.92 197 PRO C O 1
ATOM 1269 N N . PHE C 1 24 ? -19.750 14.807 7.377 1.00 29.37 198 PHE C N 1
ATOM 1270 C CA . PHE C 1 24 ? -21.042 14.139 7.529 1.00 29.91 198 PHE C CA 1
ATOM 1271 C C . PHE C 1 24 ? -20.796 12.657 7.878 1.00 30.02 198 PHE C C 1
ATOM 1272 O O . PHE C 1 24 ? -20.295 11.886 7.058 1.00 30.62 198 PHE C O 1
ATOM 1280 N N . THR C 1 25 ? -21.112 12.313 9.127 1.00 30.18 199 THR C N 1
ATOM 1281 C CA . THR C 1 25 ? -20.655 11.077 9.768 1.00 30.62 199 THR C CA 1
ATOM 1282 C C . THR C 1 25 ? -21.117 9.808 9.043 1.00 30.78 199 THR C C 1
ATOM 1283 O O . THR C 1 25 ? -20.416 8.795 9.068 1.00 30.72 199 THR C O 1
ATOM 1287 N N . ASP C 1 26 ? -22.267 9.865 8.375 1.00 31.11 200 ASP C N 1
ATOM 1288 C CA . ASP C 1 26 ? -22.729 8.702 7.618 1.00 31.64 200 ASP C CA 1
ATOM 1289 C C . ASP C 1 26 ? -21.936 8.513 6.328 1.00 32.15 200 ASP C C 1
ATOM 1290 O O . ASP C 1 26 ? -21.981 7.440 5.719 1.00 32.82 200 ASP C O 1
ATOM 1295 N N . CYS C 1 27 ? -21.191 9.547 5.922 1.00 31.73 201 CYS C N 1
ATOM 1296 C CA . CYS C 1 27 ? -20.271 9.429 4.790 1.00 31.36 201 CYS C CA 1
ATOM 1297 C C . CYS C 1 27 ? -18.866 9.112 5.319 1.00 31.47 201 CYS C C 1
ATOM 1298 O O . CYS C 1 27 ? -18.346 8.023 5.097 1.00 31.38 201 CYS C O 1
ATOM 1301 N N . ASN C 1 28 ? -18.274 10.061 6.042 1.00 31.04 202 ASN C N 1
ATOM 1302 C CA . ASN C 1 28 ? -16.952 9.913 6.639 1.00 30.98 202 ASN C CA 1
ATOM 1303 C C . ASN C 1 28 ? -15.850 9.467 5.647 1.00 30.13 202 ASN C C 1
ATOM 1304 O O . ASN C 1 28 ? -14.903 8.766 6.027 1.00 29.38 202 ASN C O 1
ATOM 1309 N N . SER C 1 29 ? -15.982 9.884 4.390 1.00 29.48 203 SER C N 1
ATOM 1310 C CA . SER C 1 29 ? -14.965 9.676 3.367 1.00 29.89 203 SER C CA 1
ATOM 1311 C C . SER C 1 29 ? -13.616 10.210 3.851 1.00 30.22 203 SER C C 1
ATOM 1312 O O . SER C 1 29 ? -13.532 11.357 4.293 1.00 29.24 203 SER C O 1
ATOM 1315 N N . ILE C 1 30 ? -12.574 9.358 3.805 1.00 29.08 204 ILE C N 1
ATOM 1316 C CA . ILE C 1 30 ? -11.240 9.679 4.324 1.00 29.34 204 ILE C CA 1
ATOM 1317 C C . ILE C 1 30 ? -10.167 9.641 3.215 1.00 28.93 204 ILE C C 1
ATOM 1318 O O . ILE C 1 30 ? -10.107 8.695 2.428 1.00 28.04 204 ILE C O 1
ATOM 1323 N N . ASN C 1 31 ? -9.305 10.654 3.177 1.00 27.94 205 ASN C N 1
ATOM 1324 C CA . ASN C 1 31 ? -8.228 10.694 2.187 1.00 27.45 205 ASN C CA 1
ATOM 1325 C C . ASN C 1 31 ? -7.118 11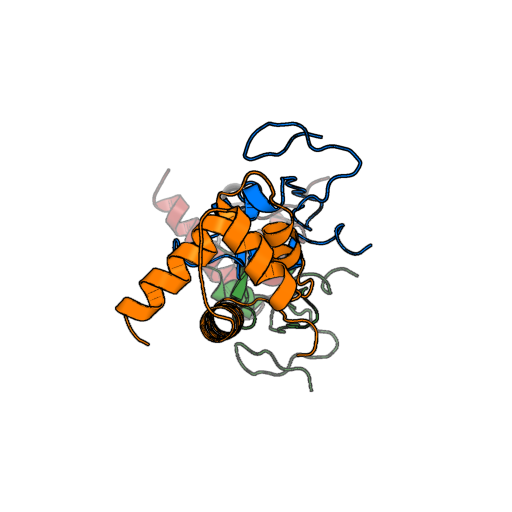.694 2.519 1.00 27.57 205 ASN C C 1
ATOM 1326 O O . ASN C 1 31 ? -7.344 12.668 3.236 1.00 26.44 205 ASN C O 1
ATOM 1331 N N . HIS C 1 32 ? -5.921 11.447 1.989 1.00 27.29 206 HIS C N 1
ATOM 1332 C CA . HIS C 1 32 ? -4.792 12.351 2.194 1.00 27.35 206 HIS C CA 1
ATOM 1333 C C . HIS C 1 32 ? -5.245 13.783 1.855 1.00 26.35 206 HIS C C 1
ATOM 1334 O O . HIS C 1 32 ? -6.034 13.970 0.929 1.00 25.45 206 HIS C O 1
ATOM 1341 N N . LEU C 1 33 ? -4.753 14.756 2.626 1.00 25.98 207 LEU C N 1
ATOM 1342 C CA . LEU C 1 33 ? -5.003 16.173 2.363 1.00 26.09 207 LEU C CA 1
ATOM 1343 C C . LEU C 1 33 ? -4.568 16.551 0.960 1.00 25.90 207 LEU C C 1
ATOM 1344 O O . LEU C 1 33 ? -5.311 17.189 0.240 1.00 25.71 207 LEU C O 1
ATOM 1349 N N . THR C 1 34 ? -3.354 16.159 0.572 1.00 26.13 208 THR C N 1
ATOM 1350 C CA . THR C 1 34 ? -2.902 16.478 -0.771 1.00 26.07 208 THR C CA 1
ATOM 1351 C C . THR C 1 34 ? -3.677 15.730 -1.848 1.00 26.21 208 THR C C 1
ATOM 1352 O O . THR C 1 34 ? -3.907 16.274 -2.916 1.00 26.19 208 THR C O 1
ATOM 1356 N N . CYS C 1 35 ? -4.065 14.479 -1.600 1.00 26.20 209 CYS C N 1
ATOM 1357 C CA . CYS C 1 35 ? -4.908 13.790 -2.600 1.00 26.77 209 CYS C CA 1
ATOM 1358 C C . CYS C 1 35 ? -6.253 14.499 -2.815 1.00 25.16 209 CYS C C 1
ATOM 1359 O O . CYS C 1 35 ? -6.679 14.711 -3.950 1.00 24.65 209 CYS C O 1
ATOM 1362 N N . LEU C 1 36 ? -6.922 14.861 -1.720 1.00 24.90 210 LEU C N 1
ATOM 1363 C CA . LEU C 1 36 ? -8.201 15.571 -1.834 1.00 23.66 210 LEU C CA 1
ATOM 1364 C C . LEU C 1 36 ? -8.001 16.924 -2.520 1.00 23.40 210 LEU C C 1
ATOM 1365 O O . LEU C 1 36 ? -8.724 17.280 -3.456 1.00 22.18 210 LEU C O 1
ATOM 1370 N N . ALA C 1 37 ? -7.008 17.677 -2.054 1.00 24.19 211 ALA C N 1
ATOM 1371 C CA . ALA C 1 37 ? -6.733 18.999 -2.643 1.00 24.61 211 ALA C CA 1
ATOM 1372 C C . ALA C 1 37 ? -6.481 18.906 -4.125 1.00 25.32 211 ALA C C 1
ATOM 1373 O O . ALA C 1 37 ? -7.108 19.616 -4.916 1.00 24.82 211 ALA C O 1
ATOM 1375 N N . SER C 1 38 ? -5.595 17.991 -4.519 1.00 26.14 212 SER C N 1
ATOM 1376 C CA . SER C 1 38 ? -5.295 17.814 -5.938 1.00 27.80 212 SER C CA 1
ATOM 1377 C C . SER C 1 38 ? -6.570 17.499 -6.743 1.00 28.11 212 SER C C 1
ATOM 1378 O O . SER C 1 38 ? -6.756 18.003 -7.867 1.00 27.54 212 SER C O 1
ATOM 1381 N N . SER C 1 39 ? -7.475 16.712 -6.152 1.00 28.48 213 SER C N 1
ATOM 1382 C CA . SER C 1 39 ? -8.758 16.395 -6.818 1.00 28.81 213 SER C CA 1
ATOM 1383 C C . SER C 1 39 ? -9.702 17.599 -6.966 1.00 28.56 213 SER C C 1
ATOM 1384 O O . SER C 1 39 ? -10.568 17.592 -7.835 1.00 28.86 213 SER C O 1
ATOM 1387 N N . PHE C 1 40 ? -9.543 18.613 -6.115 1.00 28.09 214 PHE C N 1
ATOM 1388 C CA . PHE C 1 40 ? -10.442 19.770 -6.128 1.00 28.58 214 PHE C CA 1
ATOM 1389 C C . PHE C 1 40 ? -9.908 20.909 -7.004 1.00 29.90 214 PHE C C 1
ATOM 1390 O O . PHE C 1 40 ? -10.660 21.788 -7.393 1.00 29.51 214 PHE C O 1
ATOM 1398 N N . LEU C 1 41 ? -8.604 20.910 -7.277 1.00 31.36 215 LEU C N 1
ATOM 1399 C CA . LEU C 1 41 ? -7.980 22.019 -8.000 1.00 33.61 215 LEU C CA 1
ATOM 1400 C C . LEU C 1 41 ? -8.199 21.885 -9.501 1.00 35.87 215 LEU C C 1
ATOM 1401 O O . LEU C 1 41 ? -8.163 20.771 -10.040 1.00 36.23 215 LEU C O 1
ATOM 1406 N N . THR C 1 42 ? -8.439 23.013 -10.169 1.00 38.29 216 THR C N 1
ATOM 1407 C CA . THR C 1 42 ? -8.615 23.029 -11.634 1.00 40.70 216 THR C CA 1
ATOM 1408 C C . THR C 1 42 ? -7.436 23.641 -12.409 1.00 41.19 216 THR C C 1
ATOM 1409 O O . THR C 1 42 ? -7.119 23.196 -13.514 1.00 42.39 216 THR C O 1
ATOM 1413 N N . GLU C 1 43 ? -6.791 24.653 -11.833 1.00 41.30 217 GLU C N 1
ATOM 1414 C CA . GLU C 1 43 ? -5.703 25.351 -12.520 1.00 41.46 217 GLU C CA 1
ATOM 1415 C C . GLU C 1 43 ? -4.355 25.028 -11.890 1.00 40.86 217 GLU C C 1
ATOM 1416 O O . GLU C 1 43 ? -4.251 24.923 -10.663 1.00 40.03 217 GLU C O 1
ATOM 1422 N N . GLU C 1 44 ? -3.330 24.898 -12.735 1.00 39.70 218 GLU C N 1
ATOM 1423 C CA . GLU C 1 44 ? -1.987 24.521 -12.288 1.00 39.00 218 GLU C CA 1
ATOM 1424 C C . GLU C 1 44 ? -1.396 25.470 -11.250 1.00 37.72 218 GLU C C 1
ATOM 1425 O O . GLU C 1 44 ? -0.625 25.043 -10.386 1.00 37.38 218 GLU C O 1
ATOM 1431 N N . CYS C 1 45 ? -1.749 26.750 -11.340 1.00 35.98 219 CYS C N 1
ATOM 1432 C CA . CYS C 1 45 ? -1.277 27.753 -10.382 1.00 35.08 219 CYS C CA 1
ATOM 1433 C C . CYS C 1 45 ? -1.914 27.640 -8.9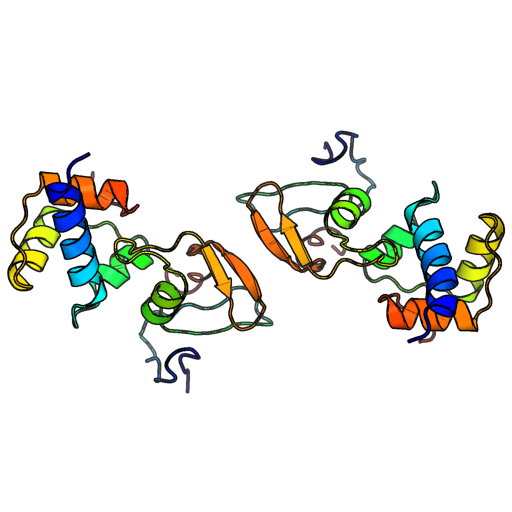82 1.00 33.11 219 CYS C C 1
ATOM 1434 O O . CYS C 1 45 ? -1.358 28.140 -7.993 1.00 31.93 219 CYS C O 1
ATOM 1437 N N . GLN C 1 46 ? -3.079 27.008 -8.883 1.00 31.24 220 GLN C N 1
ATOM 1438 C CA . GLN C 1 46 ? -3.787 27.012 -7.579 1.00 30.24 220 GLN C CA 1
ATOM 1439 C C . GLN C 1 46 ? -3.167 26.014 -6.619 1.00 28.29 220 GLN C C 1
ATOM 1440 O O . GLN C 1 46 ? -2.742 24.944 -7.032 1.00 28.64 220 GLN C O 1
ATOM 1446 N N . VAL C 1 47 ? -3.105 26.371 -5.344 1.00 26.70 221 VAL C N 1
ATOM 1447 C CA . VAL C 1 47 ? -2.582 25.451 -4.331 1.00 25.93 221 VAL C CA 1
ATOM 1448 C C . VAL C 1 47 ? -3.595 25.147 -3.205 1.00 25.92 221 VAL C C 1
ATOM 1449 O O . VAL C 1 47 ? -3.479 24.128 -2.515 1.00 25.47 221 VAL C O 1
ATOM 1453 N N . LEU C 1 48 ? -4.578 26.030 -3.037 1.00 24.95 222 LEU C N 1
ATOM 1454 C CA . LEU C 1 48 ? -5.501 25.950 -1.912 1.00 24.95 222 LEU C CA 1
ATOM 1455 C C . LEU C 1 48 ? -6.926 25.936 -2.444 1.00 24.55 222 LEU C C 1
ATOM 1456 O O . LEU C 1 48 ? -7.407 26.947 -2.945 1.00 24.51 222 LEU C O 1
ATOM 1461 N N . PRO C 1 49 ? -7.607 24.785 -2.350 1.00 24.75 223 PRO C N 1
ATOM 1462 C CA . PRO C 1 49 ? -8.974 24.722 -2.864 1.00 24.40 223 PRO C CA 1
ATOM 1463 C C . PRO C 1 49 ? -9.913 25.659 -2.096 1.00 24.17 223 PRO C C 1
ATOM 1464 O O . PRO C 1 49 ? -9.733 25.901 -0.898 1.00 22.81 223 PRO C O 1
ATOM 1468 N N . ILE C 1 50 ? -10.898 26.192 -2.799 1.00 24.69 224 ILE C N 1
ATOM 1469 C CA . ILE C 1 50 ? -11.968 26.949 -2.148 1.00 25.68 224 ILE C CA 1
ATOM 1470 C C . ILE C 1 50 ? -13.058 25.971 -1.671 1.00 25.38 224 ILE C C 1
ATOM 1471 O O . ILE C 1 50 ? -13.528 26.041 -0.530 1.00 25.08 224 ILE C O 1
ATOM 1476 N N . GLU C 1 51 ? -13.456 25.080 -2.573 1.00 25.79 225 GLU C N 1
ATOM 1477 C CA . GLU C 1 51 ? -14.545 24.132 -2.310 1.00 26.74 225 GLU C CA 1
ATOM 1478 C C . GLU C 1 51 ? -14.364 22.917 -3.218 1.00 26.43 225 GLU C C 1
ATOM 1479 O O . GLU C 1 51 ? -13.567 22.948 -4.165 1.00 25.37 225 GLU C O 1
ATOM 1485 N N . GLY C 1 52 ? -15.106 21.852 -2.937 1.00 25.83 226 GLY C N 1
ATOM 1486 C CA . GLY C 1 52 ? -15.144 20.715 -3.848 1.00 25.93 226 GLY C CA 1
ATOM 1487 C C . GLY C 1 52 ? -16.224 19.714 -3.449 1.00 26.04 226 GLY C C 1
ATOM 1488 O O . GLY C 1 52 ? -16.790 19.796 -2.348 1.00 25.23 226 GLY C O 1
ATOM 1489 N N . MET C 1 53 ? -16.492 18.769 -4.350 1.00 26.08 227 MET C N 1
ATOM 1490 C CA . MET C 1 53 ? -17.484 17.724 -4.111 1.00 26.18 227 MET C CA 1
ATOM 1491 C C . MET C 1 53 ? -16.843 16.509 -3.466 1.00 26.48 227 MET C C 1
ATOM 1492 O O . MET C 1 53 ? -15.881 15.938 -4.005 1.00 25.80 227 MET C O 1
ATOM 1497 N N . CYS C 1 54 ? -17.388 16.097 -2.322 1.00 26.58 228 CYS C N 1
ATOM 1498 C CA . CYS C 1 54 ? -17.017 14.831 -1.735 1.00 27.52 228 CYS C CA 1
ATOM 1499 C C . CYS C 1 54 ? -17.382 13.702 -2.717 1.00 28.77 228 CYS C C 1
ATOM 1500 O O . CYS C 1 54 ? -18.534 13.578 -3.139 1.00 28.83 228 CYS C O 1
ATOM 1503 N N . THR C 1 55 ? -16.392 12.885 -3.091 1.00 29.85 229 THR C N 1
ATOM 1504 C CA . THR C 1 55 ? -16.591 11.862 -4.118 1.00 32.19 229 THR C CA 1
ATOM 1505 C C . THR C 1 55 ? -17.586 10.779 -3.687 1.00 32.04 229 THR C C 1
ATOM 1506 O O . THR C 1 55 ? -18.207 10.133 -4.546 1.00 33.44 229 THR C O 1
ATOM 1510 N N . LYS C 1 56 ? -17.732 10.594 -2.373 1.00 31.41 230 LYS C N 1
ATOM 1511 C CA . LYS C 1 56 ? -18.597 9.558 -1.805 1.00 31.39 230 LYS C CA 1
ATOM 1512 C C . LYS C 1 56 ? -20.061 10.027 -1.636 1.00 30.98 230 LYS C C 1
ATOM 1513 O O . LYS C 1 56 ? -20.973 9.426 -2.223 1.00 30.17 230 LYS C O 1
ATOM 1519 N N . CYS C 1 57 ? -20.292 11.116 -0.890 1.00 29.84 231 CYS C N 1
ATOM 1520 C CA . CYS C 1 57 ? -21.683 11.575 -0.671 1.00 29.52 231 CYS C CA 1
ATOM 1521 C C . CYS C 1 57 ? -22.202 12.583 -1.708 1.00 29.46 231 CYS C C 1
ATOM 1522 O O . CYS C 1 57 ? -23.406 12.838 -1.769 1.00 30.23 231 CYS C O 1
ATOM 1525 N N . LYS C 1 58 ? -21.304 13.136 -2.536 1.00 28.72 232 LYS C N 1
ATOM 1526 C CA . LYS C 1 58 ? -21.614 14.133 -3.570 1.00 28.41 232 LYS C CA 1
ATOM 1527 C C . LYS C 1 58 ? -22.018 15.515 -3.053 1.00 27.50 232 LYS C C 1
ATOM 1528 O O . LYS C 1 58 ? -22.425 16.360 -3.835 1.00 26.85 232 LYS C O 1
ATOM 1534 N N . ARG C 1 59 ? -21.893 15.765 -1.756 1.00 26.28 233 ARG C N 1
ATOM 1535 C CA . ARG C 1 59 ? -22.053 17.146 -1.275 1.00 25.96 233 ARG C CA 1
ATOM 1536 C C . ARG C 1 59 ? -20.931 18.067 -1.773 1.00 25.63 233 ARG C C 1
ATOM 1537 O O . ARG C 1 59 ? -19.796 17.626 -1.913 1.00 25.68 233 ARG C O 1
ATOM 1545 N N . VAL C 1 60 ? -21.246 19.343 -2.010 1.00 24.99 234 VAL C N 1
ATOM 1546 C CA . VAL C 1 60 ? -20.229 20.326 -2.387 1.00 24.83 234 VAL C CA 1
ATOM 1547 C C . VAL C 1 60 ? -20.007 21.231 -1.189 1.00 25.01 234 VAL C C 1
ATOM 1548 O O . VAL C 1 60 ? -20.926 21.939 -0.742 1.00 25.17 234 VAL C O 1
ATOM 1552 N N . LEU C 1 61 ? -18.792 21.184 -0.654 1.00 23.41 235 LEU C N 1
ATOM 1553 C CA . LEU C 1 61 ? -18.485 21.780 0.634 1.00 22.93 235 LEU C CA 1
ATOM 1554 C C . LEU C 1 61 ? -17.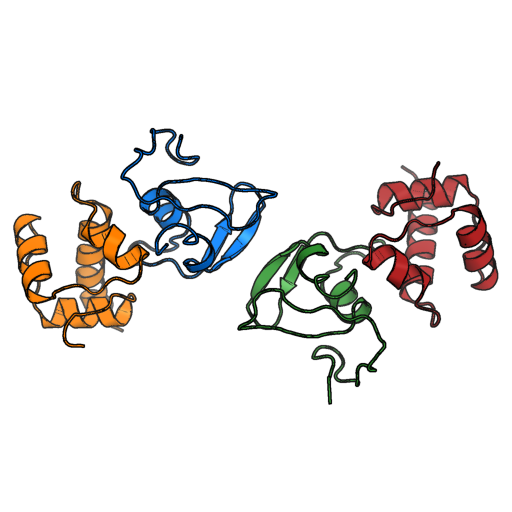261 22.672 0.488 1.00 23.14 235 LEU C C 1
ATOM 1555 O O . LEU C 1 61 ? -16.451 22.463 -0.422 1.00 22.42 235 LEU C O 1
ATOM 1560 N N . ARG C 1 62 ? -17.096 23.611 1.418 1.00 23.15 236 ARG C N 1
ATOM 1561 C CA . ARG C 1 62 ? -15.881 24.416 1.465 1.00 23.35 236 ARG C CA 1
ATOM 1562 C C . ARG C 1 62 ? -14.719 23.532 1.891 1.00 22.73 236 ARG C C 1
ATOM 1563 O O . ARG C 1 62 ? -14.905 22.532 2.610 1.00 21.26 236 ARG C O 1
ATOM 1571 N N . TRP C 1 63 ? -13.517 23.911 1.455 1.00 22.29 237 TRP C N 1
ATOM 1572 C CA . TRP C 1 63 ? -12.283 23.184 1.839 1.00 21.75 237 TRP C CA 1
ATOM 1573 C C . TRP C 1 63 ? -12.213 22.933 3.332 1.00 21.60 237 TRP C C 1
ATOM 1574 O O . TRP C 1 63 ? -11.911 21.813 3.765 1.00 20.82 237 TRP C O 1
ATOM 1585 N N . ARG C 1 64 ? -12.518 23.964 4.132 1.00 20.67 238 ARG C N 1
ATOM 1586 C CA . ARG C 1 64 ? -12.397 23.851 5.579 1.00 21.04 238 ARG C CA 1
ATOM 1587 C C . ARG C 1 64 ? -13.319 22.792 6.227 1.00 20.90 238 ARG C C 1
ATOM 1588 O O . ARG C 1 64 ? -12.956 22.262 7.259 1.00 19.72 238 ARG C O 1
ATOM 1596 N N . GLU C 1 65 ? -14.444 22.465 5.571 1.00 21.35 239 GLU C N 1
ATOM 1597 C CA . GLU C 1 65 ? -15.318 21.405 6.063 1.00 21.80 239 GLU C CA 1
ATOM 1598 C C . GLU C 1 65 ? -14.593 20.060 6.182 1.00 22.47 239 GLU C C 1
ATOM 1599 O O . GLU C 1 65 ? -14.957 19.227 7.011 1.00 22.64 239 GLU C O 1
ATOM 1605 N N . PHE C 1 66 ? -13.557 19.842 5.363 1.00 23.12 240 PHE C N 1
ATOM 1606 C CA . PHE C 1 66 ? -12.790 18.562 5.364 1.00 22.98 240 PHE C CA 1
ATOM 1607 C C . PHE C 1 66 ? -11.690 18.469 6.422 1.00 24.16 240 PHE C C 1
ATOM 1608 O O . PHE C 1 66 ? -11.060 17.414 6.582 1.00 23.28 240 PHE C O 1
ATOM 1616 N N . LEU C 1 67 ? -11.518 19.546 7.192 1.00 24.50 241 LEU C N 1
ATOM 1617 C CA . LEU C 1 67 ? -10.434 19.660 8.178 1.00 25.67 241 LEU C CA 1
ATOM 1618 C C . LEU C 1 67 ? -10.812 19.441 9.652 1.00 26.71 241 LEU C C 1
ATOM 1619 O O . LEU C 1 67 ? -10.101 19.911 10.518 1.00 27.76 241 LEU C O 1
ATOM 1624 N N . SER C 1 68 ? -11.889 18.697 9.944 1.00 29.26 242 SER C N 1
ATOM 1625 C CA . SER C 1 68 ? -12.371 18.531 11.331 1.00 31.02 242 SER C CA 1
ATOM 1626 C C . SER C 1 68 ? -11.401 17.844 12.293 1.00 32.21 242 SER C C 1
ATOM 1627 O O . SER C 1 68 ? -11.503 18.037 13.521 1.00 33.17 242 SER C O 1
ATOM 1630 N N . THR C 1 69 ? -10.466 17.041 11.775 1.00 31.64 243 THR C N 1
ATOM 1631 C CA . THR C 1 69 ? -9.529 16.387 12.678 1.00 32.41 243 THR C CA 1
ATOM 1632 C C . THR C 1 69 ? -8.152 17.018 12.667 1.00 33.28 243 THR C C 1
ATOM 1633 O O . THR C 1 69 ? -7.305 16.694 13.490 1.00 33.41 243 THR C O 1
ATOM 1637 N N . VAL C 1 70 ? -7.948 17.957 11.755 1.00 33.16 244 VAL C N 1
ATOM 1638 C CA . VAL C 1 70 ? -6.637 18.534 11.555 1.00 33.99 244 VAL C CA 1
ATOM 1639 C C . VAL C 1 70 ? -6.148 19.375 12.750 1.00 35.00 244 VAL C C 1
ATOM 1640 O O . VAL C 1 70 ? -4.962 19.368 13.049 1.00 34.62 244 VAL C O 1
ATOM 1644 N N . PHE C 1 71 ? -7.056 20.081 13.427 1.00 35.85 245 PHE C N 1
ATOM 1645 C CA . PHE C 1 71 ? -6.643 21.064 14.438 1.00 38.09 245 PHE C CA 1
ATOM 1646 C C . PHE C 1 71 ? -6.732 20.607 15.894 1.00 40.28 245 PHE C C 1
ATOM 1647 O O . PHE C 1 71 ? -5.847 20.919 16.698 1.00 41.53 245 PHE C O 1
ATOM 1655 N N . THR C 1 72 ? -7.791 19.885 16.243 1.00 42.90 246 THR C N 1
ATOM 1656 C CA . THR C 1 72 ? -7.977 19.455 17.642 1.00 45.19 246 THR C CA 1
ATOM 1657 C C . THR C 1 72 ? -8.103 17.935 17.793 1.00 45.98 246 THR C C 1
ATOM 1658 O O . THR C 1 72 ? -8.293 17.423 18.912 1.00 47.37 246 THR C O 1
ATOM 1662 N N . GLY D 2 1 ? -0.465 43.394 -14.795 1.00 54.13 349 GLY D N 1
ATOM 1663 C CA . GLY D 2 1 ? -0.356 42.005 -15.336 1.00 53.95 349 GLY D CA 1
ATOM 1664 C C . GLY D 2 1 ? 0.835 41.848 -16.265 1.00 53.82 349 GLY D C 1
ATOM 1665 O O . GLY D 2 1 ? 1.056 42.677 -17.159 1.00 53.91 349 GLY D O 1
ATOM 1666 N N . SER D 2 2 ? 1.622 40.796 -16.041 1.00 53.20 350 SER D N 1
ATOM 1667 C CA . SER D 2 2 ? 2.767 40.511 -16.900 1.00 52.51 350 SER D CA 1
ATOM 1668 C C . SER D 2 2 ? 3.042 39.018 -16.979 1.00 51.72 350 SER D C 1
ATOM 1669 O O . SER D 2 2 ? 2.998 38.297 -15.966 1.00 51.63 350 SER D O 1
ATOM 1672 N N . MET D 2 3 ? 3.323 38.549 -18.196 1.00 50.41 351 MET D N 1
ATOM 1673 C CA . MET D 2 3 ? 3.582 37.141 -18.474 1.00 49.42 351 MET D CA 1
ATOM 1674 C C . MET D 2 3 ? 4.703 36.578 -17.611 1.00 47.32 351 MET D C 1
ATOM 1675 O O . MET D 2 3 ? 4.690 35.400 -17.254 1.00 46.78 351 MET D O 1
ATOM 1680 N N . ILE D 2 4 ? 5.663 37.430 -17.273 1.00 44.76 352 ILE D N 1
ATOM 1681 C CA . ILE D 2 4 ? 6.779 37.012 -16.437 1.00 42.56 352 ILE D CA 1
ATOM 1682 C C . ILE D 2 4 ? 6.321 36.672 -15.023 1.00 40.65 352 ILE D C 1
ATOM 1683 O O . ILE D 2 4 ? 6.776 35.677 -14.454 1.00 39.48 352 ILE D O 1
ATOM 1688 N N . VAL D 2 5 ? 5.414 37.488 -14.481 1.00 38.43 353 VAL D N 1
ATOM 1689 C CA . VAL D 2 5 ? 4.870 37.259 -13.139 1.00 37.29 353 VAL D CA 1
ATOM 1690 C C . VAL D 2 5 ? 4.073 35.956 -13.127 1.00 35.71 353 VAL D C 1
ATOM 1691 O O . VAL D 2 5 ? 4.296 35.104 -12.277 1.00 35.31 353 VAL D O 1
ATOM 1695 N N . THR D 2 6 ? 3.171 35.799 -14.094 1.00 34.58 354 THR D N 1
ATOM 1696 C CA . THR D 2 6 ? 2.362 34.581 -14.226 1.00 33.66 354 THR D CA 1
ATOM 1697 C C . THR D 2 6 ? 3.252 33.335 -14.323 1.00 32.54 354 THR D C 1
ATOM 1698 O O . THR D 2 6 ? 2.998 32.336 -13.655 1.00 31.44 354 THR D O 1
ATOM 1702 N N . GLN D 2 7 ? 4.308 33.404 -15.137 1.00 32.01 355 GLN D N 1
ATOM 1703 C CA . GLN D 2 7 ? 5.239 32.273 -15.277 1.00 31.41 355 GLN D CA 1
ATOM 1704 C C . GLN D 2 7 ? 5.966 31.963 -13.963 1.00 29.98 355 GLN D C 1
ATOM 1705 O O . GLN D 2 7 ? 6.152 30.805 -13.612 1.00 29.23 355 GLN D O 1
ATOM 1711 N N . THR D 2 8 ? 6.378 32.995 -13.240 1.00 29.10 356 THR D N 1
ATOM 1712 C CA . THR D 2 8 ? 7.055 32.771 -11.971 1.00 28.33 356 THR D CA 1
ATOM 1713 C C . THR D 2 8 ? 6.078 32.261 -10.904 1.00 27.36 356 THR D C 1
ATOM 1714 O O . THR D 2 8 ? 6.426 31.376 -10.115 1.00 25.88 356 THR D O 1
ATOM 1718 N N . HIS D 2 9 ? 4.864 32.801 -10.893 1.00 26.39 357 HIS D N 1
ATOM 1719 C CA . HIS D 2 9 ? 3.841 32.345 -9.959 1.00 26.03 357 HIS D CA 1
ATOM 1720 C C . HIS D 2 9 ? 3.548 30.863 -10.175 1.00 25.74 357 HIS D C 1
ATOM 1721 O O . HIS D 2 9 ? 3.420 30.097 -9.221 1.00 25.11 357 HIS D O 1
ATOM 1728 N N . ARG D 2 10 ? 3.448 30.471 -11.441 1.00 25.98 358 ARG D N 1
ATOM 1729 C CA . ARG D 2 10 ? 3.206 29.075 -11.817 1.00 26.36 358 ARG D CA 1
ATOM 1730 C C . ARG D 2 10 ? 4.319 28.149 -11.308 1.00 25.66 358 ARG D C 1
ATOM 1731 O O . ARG D 2 10 ? 4.052 27.092 -10.738 1.00 25.00 358 ARG D O 1
ATOM 1739 N N . ALA D 2 11 ? 5.564 28.567 -11.510 1.00 25.02 359 ALA D N 1
ATOM 1740 C CA . ALA D 2 11 ? 6.724 27.794 -11.045 1.00 24.34 359 ALA D CA 1
ATOM 1741 C C . ALA D 2 11 ? 6.686 27.585 -9.530 1.00 23.57 359 ALA D C 1
ATOM 1742 O O . ALA D 2 11 ? 6.988 26.503 -9.059 1.00 22.94 359 ALA D O 1
ATOM 1744 N N . ILE D 2 12 ? 6.309 28.612 -8.764 1.00 22.53 360 ILE D N 1
ATOM 1745 C CA . ILE D 2 12 ? 6.218 28.460 -7.316 1.00 22.21 360 ILE D CA 1
ATOM 1746 C C . ILE D 2 12 ? 5.165 27.404 -6.917 1.00 22.01 360 ILE D C 1
ATOM 1747 O O . ILE D 2 12 ? 5.426 26.545 -6.058 1.00 20.78 360 ILE D O 1
ATOM 1752 N N . SER D 2 13 ? 4.002 27.469 -7.558 1.00 22.34 361 SER D N 1
ATOM 1753 C CA . SER D 2 13 ? 2.900 26.547 -7.274 1.00 23.33 361 SER D CA 1
ATOM 1754 C C . SER D 2 13 ? 3.307 25.114 -7.603 1.00 23.84 361 SER D C 1
ATOM 1755 O O . SER D 2 13 ? 3.029 24.195 -6.834 1.00 23.74 361 SER D O 1
ATOM 1758 N N . GLN D 2 14 ? 3.982 24.951 -8.738 1.00 24.26 362 GLN D N 1
ATOM 1759 C CA . GLN D 2 14 ? 4.514 23.662 -9.158 1.00 24.82 362 GLN D CA 1
ATOM 1760 C C . GLN D 2 14 ? 5.538 23.088 -8.193 1.00 24.17 362 GLN D C 1
ATOM 1761 O O . GLN D 2 14 ? 5.461 21.891 -7.897 1.00 24.26 362 GLN D O 1
ATOM 1767 N N . VAL D 2 15 ? 6.462 23.914 -7.667 1.00 22.97 363 VAL D N 1
ATOM 1768 C CA . VAL D 2 15 ? 7.422 23.426 -6.665 1.00 22.76 363 VAL D CA 1
ATOM 1769 C C . VAL D 2 15 ? 6.705 22.981 -5.375 1.00 22.92 363 VAL D C 1
ATOM 1770 O O . VAL D 2 15 ? 7.024 21.928 -4.788 1.00 22.26 363 VAL D O 1
ATOM 1774 N N . VAL D 2 16 ? 5.752 23.798 -4.928 1.00 22.52 364 VAL D N 1
ATOM 1775 C CA . VAL D 2 16 ? 4.980 23.482 -3.727 1.00 21.95 364 VAL D CA 1
ATOM 1776 C C . VAL D 2 16 ? 4.269 22.139 -3.845 1.00 21.95 364 VAL D C 1
ATOM 1777 O O . VAL D 2 16 ? 4.282 21.349 -2.904 1.00 22.64 364 VAL D O 1
ATOM 1781 N N . LYS D 2 17 ? 3.654 21.903 -4.996 1.00 22.56 365 LYS D N 1
ATOM 1782 C CA . LYS D 2 17 ? 2.826 20.722 -5.222 1.00 24.05 365 LYS D CA 1
ATOM 1783 C C . LYS D 2 17 ? 3.606 19.503 -5.700 1.00 25.33 365 LYS D C 1
ATOM 1784 O O . LYS D 2 17 ? 3.140 18.371 -5.525 1.00 24.50 365 LYS D O 1
ATOM 1790 N N . GLN D 2 18 ? 4.783 19.731 -6.289 1.00 25.87 366 GLN D N 1
ATOM 1791 C CA . GLN D 2 18 ? 5.551 18.621 -6.876 1.00 27.55 366 GLN D CA 1
ATOM 1792 C C . GLN D 2 18 ? 6.738 18.139 -6.038 1.00 28.20 366 GLN D C 1
ATOM 1793 O O . GLN D 2 18 ? 7.240 17.022 -6.251 1.00 28.76 366 GLN D O 1
ATOM 1799 N N . ALA D 2 19 ? 7.171 18.936 -5.094 1.00 28.39 367 ALA D N 1
ATOM 1800 C CA . ALA D 2 19 ? 8.223 18.562 -4.217 1.00 29.04 367 ALA D CA 1
ATOM 1801 C C . ALA D 2 19 ? 7.854 17.348 -3.376 1.00 30.19 367 ALA D C 1
ATOM 1802 O O . ALA D 2 19 ? 6.796 17.245 -2.833 1.00 29.10 367 ALA D O 1
ATOM 1804 N N . LYS D 2 20 ? 8.795 16.445 -3.270 1.00 30.44 368 LYS D N 1
ATOM 1805 C CA . LYS D 2 20 ? 8.621 15.282 -2.461 1.00 31.34 368 LYS D CA 1
ATOM 1806 C C . LYS D 2 20 ? 8.433 15.650 -1.015 1.00 30.30 368 LYS D C 1
ATOM 1807 O O . LYS D 2 20 ? 7.732 15.008 -0.321 1.00 30.25 368 LYS D O 1
ATOM 1813 N N . ASP D 2 21 ? 9.059 16.716 -0.588 1.00 29.19 369 ASP D N 1
ATOM 1814 C CA . ASP D 2 21 ? 8.786 17.337 0.689 1.00 28.39 369 ASP D CA 1
ATOM 1815 C C . ASP D 2 21 ? 7.439 18.100 0.578 1.00 28.36 369 ASP D C 1
ATOM 1816 O O . ASP D 2 21 ? 7.403 19.263 0.123 1.00 27.22 369 ASP D O 1
ATOM 1821 N N . ASN D 2 22 ? 6.350 17.448 0.998 1.00 27.13 370 ASN D N 1
ATOM 1822 C CA . ASN D 2 22 ? 5.004 18.069 0.932 1.00 27.45 370 ASN D CA 1
ATOM 1823 C C . ASN D 2 22 ? 4.632 18.994 2.106 1.00 26.97 370 ASN D C 1
ATOM 1824 O O . ASN D 2 22 ? 3.466 19.429 2.222 1.00 27.56 370 ASN D O 1
ATOM 1829 N N . SER D 2 23 ? 5.607 19.325 2.954 1.00 26.33 371 SER D N 1
ATOM 1830 C CA . SER D 2 23 ? 5.314 20.045 4.197 1.00 26.49 371 SER D CA 1
ATOM 1831 C C . SER D 2 23 ? 4.784 21.473 3.992 1.00 26.00 371 SER D C 1
ATOM 1832 O O . SER D 2 23 ? 3.928 21.944 4.755 1.00 24.62 371 SER D O 1
ATOM 1835 N N . VAL D 2 24 ? 5.322 22.165 2.988 1.00 24.79 372 VAL D N 1
ATOM 1836 C CA . VAL D 2 24 ? 4.862 23.508 2.683 1.00 23.98 372 VAL D CA 1
ATOM 1837 C C . VAL D 2 24 ? 3.429 23.447 2.164 1.00 23.34 372 VAL D C 1
ATOM 1838 O O . VAL D 2 24 ? 2.579 24.249 2.583 1.00 22.64 372 VAL D O 1
ATOM 1842 N N . TRP D 2 25 ? 3.162 22.511 1.252 1.00 22.35 373 TRP D N 1
ATOM 1843 C CA . TRP D 2 25 ? 1.799 22.346 0.755 1.00 22.43 373 TRP D CA 1
ATOM 1844 C C . TRP D 2 25 ? 0.848 22.034 1.914 1.00 22.66 373 TRP D C 1
ATOM 1845 O O . TRP D 2 25 ? -0.251 22.606 1.981 1.00 22.49 373 TRP D O 1
ATOM 1856 N N . ILE D 2 26 ? 1.277 21.172 2.829 1.00 22.61 374 ILE D N 1
ATOM 1857 C CA . ILE D 2 26 ? 0.447 20.822 4.003 1.00 23.79 374 ILE D CA 1
ATOM 1858 C C . ILE D 2 26 ? 0.144 22.038 4.890 1.00 23.57 374 ILE D C 1
ATOM 1859 O O . ILE D 2 26 ? -0.998 22.180 5.353 1.00 23.95 374 ILE D O 1
ATOM 1864 N N . LYS D 2 27 ? 1.140 22.904 5.119 1.00 22.73 375 LYS D N 1
ATOM 1865 C CA . LYS D 2 27 ? 0.935 24.175 5.850 1.00 22.74 375 LYS D CA 1
ATOM 1866 C C . LYS D 2 27 ? -0.144 25.047 5.184 1.00 22.66 375 LYS D C 1
ATOM 1867 O O . LYS D 2 27 ? -1.058 25.542 5.855 1.00 22.91 375 LYS D O 1
ATOM 1873 N N . ILE D 2 28 ? -0.035 25.213 3.870 1.00 21.25 376 ILE D N 1
ATOM 1874 C CA . ILE D 2 28 ? -1.013 25.962 3.080 1.00 21.44 376 ILE D CA 1
ATOM 1875 C C . ILE D 2 28 ? -2.426 25.355 3.200 1.00 21.45 376 ILE D C 1
ATOM 1876 O O . ILE D 2 28 ? -3.407 26.074 3.400 1.00 21.17 376 ILE D O 1
ATOM 1881 N N . LEU D 2 29 ? -2.520 24.036 3.084 1.00 21.33 377 LEU D N 1
ATOM 1882 C CA . LEU D 2 29 ? -3.810 23.344 3.126 1.00 21.96 377 LEU D CA 1
ATOM 1883 C C . LEU D 2 29 ? -4.480 23.354 4.507 1.00 21.99 377 LEU D C 1
ATOM 1884 O O . LEU D 2 29 ? -5.689 23.083 4.633 1.00 22.62 377 LEU D O 1
ATOM 1889 N N . THR D 2 30 ? -3.701 23.642 5.542 1.00 22.13 378 THR D N 1
ATOM 1890 C CA . THR D 2 30 ? -4.202 23.649 6.903 1.00 23.10 378 THR D CA 1
ATOM 1891 C C . THR D 2 30 ? -4.138 25.049 7.496 1.00 23.15 378 THR D C 1
ATOM 1892 O O . THR D 2 30 ? -4.194 25.216 8.711 1.00 23.26 378 THR D O 1
ATOM 1896 N N . TYR D 2 31 ? -4.027 26.047 6.618 1.00 23.86 379 TYR D N 1
ATOM 1897 C CA . TYR D 2 31 ? -4.012 27.458 6.985 1.00 24.76 379 TYR D CA 1
ATOM 1898 C C . TYR D 2 31 ? -2.967 27.796 8.032 1.00 26.00 379 TYR D C 1
ATOM 1899 O O . TYR D 2 31 ? -3.230 28.556 8.979 1.00 24.94 379 TYR D O 1
ATOM 1908 N N . SER D 2 32 ? -1.778 27.222 7.859 1.00 26.72 380 SER D N 1
ATOM 1909 C CA . SER D 2 32 ? -0.669 27.486 8.752 1.00 27.67 380 SER D CA 1
ATOM 1910 C C . SER D 2 32 ? 0.165 28.574 8.066 1.00 28.37 380 SER D C 1
ATOM 1911 O O . SER D 2 32 ? 0.506 28.451 6.869 1.00 28.10 380 SER D O 1
ATOM 1914 N N . ALA D 2 33 ? 0.437 29.659 8.795 1.00 28.63 381 ALA D N 1
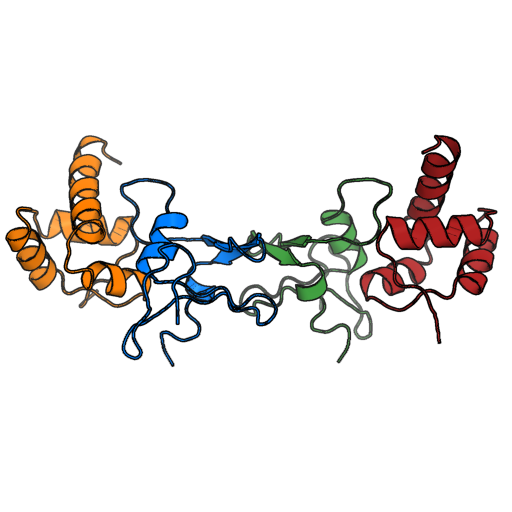ATOM 1915 C CA . ALA D 2 33 ? 1.001 30.866 8.186 1.00 29.94 381 ALA D CA 1
ATOM 1916 C C . ALA D 2 33 ? 2.393 30.569 7.646 1.00 30.40 381 ALA D C 1
ATOM 1917 O O . ALA D 2 33 ? 3.195 29.929 8.316 1.00 29.72 381 ALA D O 1
ATOM 1919 N N . ILE D 2 34 ? 2.656 31.052 6.440 1.00 31.39 382 ILE D N 1
ATOM 1920 C CA . ILE D 2 34 ? 3.961 30.881 5.796 1.00 32.28 382 ILE D CA 1
ATOM 1921 C C . ILE D 2 34 ? 4.877 32.049 6.165 1.00 32.92 382 ILE D C 1
ATOM 1922 O O . ILE D 2 34 ? 4.503 33.207 5.991 1.00 33.33 382 ILE D O 1
ATOM 1927 N N . ASP D 2 35 ? 6.055 31.731 6.691 1.00 33.45 383 ASP D N 1
ATOM 1928 C CA . ASP D 2 35 ? 7.144 32.687 6.875 1.00 34.75 383 ASP D CA 1
ATOM 1929 C C . ASP D 2 35 ? 7.848 32.915 5.528 1.00 34.59 383 ASP D C 1
ATOM 1930 O O . ASP D 2 35 ? 8.554 32.023 5.028 1.00 33.90 383 ASP D O 1
ATOM 1935 N N . VAL D 2 36 ? 7.645 34.100 4.959 1.00 34.56 384 VAL D N 1
ATOM 1936 C CA . VAL D 2 36 ? 8.133 34.455 3.617 1.00 35.54 384 VAL D CA 1
ATOM 1937 C C . VAL D 2 36 ? 9.652 34.236 3.424 1.00 35.05 384 VAL D C 1
ATOM 1938 O O . VAL D 2 36 ? 10.082 33.684 2.414 1.00 35.30 384 VAL D O 1
ATOM 1942 N N . GLU D 2 37 ? 10.458 34.652 4.396 1.00 35.32 385 GLU D N 1
ATOM 1943 C CA . GLU D 2 37 ? 11.914 34.491 4.292 1.00 35.40 385 GLU D CA 1
ATOM 1944 C C . GLU D 2 37 ? 12.370 33.037 4.351 1.00 34.30 385 GLU D C 1
ATOM 1945 O O . GLU D 2 37 ? 13.269 32.636 3.604 1.00 33.22 385 GLU D O 1
ATOM 1951 N N . GLU D 2 38 ? 11.765 32.241 5.232 1.00 33.28 386 GLU D N 1
ATOM 1952 C CA . GLU D 2 38 ? 12.033 30.802 5.241 1.00 32.24 386 GLU D CA 1
ATOM 1953 C C . GLU D 2 38 ? 11.574 30.118 3.953 1.00 30.47 386 GLU D C 1
ATOM 1954 O O . GLU D 2 38 ? 12.251 29.220 3.443 1.00 29.66 386 GLU D O 1
ATOM 1960 N N . PHE D 2 39 ? 10.412 30.528 3.440 1.00 28.64 387 PHE D N 1
ATOM 1961 C CA . PHE D 2 39 ? 9.871 29.974 2.191 1.00 27.39 387 PHE D CA 1
ATOM 1962 C C . PHE D 2 39 ? 10.834 30.249 1.014 1.00 27.29 387 PHE D C 1
ATOM 1963 O O . PHE D 2 39 ? 11.040 29.389 0.157 1.00 26.53 387 PHE D O 1
ATOM 1971 N N . GLN D 2 40 ? 11.432 31.439 0.993 1.00 27.03 388 GLN D N 1
ATOM 1972 C CA . GLN D 2 40 ? 12.394 31.791 -0.058 1.00 27.14 388 GLN D CA 1
ATOM 1973 C C . GLN D 2 40 ? 13.621 30.860 -0.060 1.00 27.64 388 GLN D C 1
ATOM 1974 O O . GLN D 2 40 ? 14.099 30.447 -1.131 1.00 27.84 388 GLN D O 1
ATOM 1980 N N . LEU D 2 41 ? 14.120 30.523 1.130 1.00 27.99 389 LEU D N 1
ATOM 1981 C CA . LEU D 2 41 ? 15.265 29.595 1.237 1.00 28.09 389 LEU D CA 1
ATOM 1982 C C . LEU D 2 41 ? 14.862 28.176 0.862 1.00 27.47 389 LEU D C 1
ATOM 1983 O O . LEU D 2 41 ? 15.620 27.472 0.191 1.00 27.00 389 LEU D O 1
ATOM 1988 N N . TRP D 2 42 ? 13.657 27.765 1.273 1.00 26.35 390 TRP D N 1
ATOM 1989 C CA . TRP D 2 42 ? 13.098 26.465 0.867 1.00 25.47 390 TRP D CA 1
ATOM 1990 C C . TRP D 2 42 ? 13.009 26.361 -0.659 1.00 25.02 390 TRP D C 1
ATOM 1991 O O . TRP D 2 42 ? 13.398 25.355 -1.249 1.00 23.89 390 TRP D O 1
ATOM 2002 N N . LEU D 2 43 ? 12.479 27.406 -1.304 1.00 24.85 391 LEU D N 1
ATOM 2003 C CA . LEU D 2 43 ? 12.367 27.403 -2.767 1.00 25.27 391 LEU D CA 1
ATOM 2004 C C . LEU D 2 43 ? 13.775 27.305 -3.418 1.00 25.90 391 LEU D C 1
ATOM 2005 O O . LEU D 2 43 ? 13.983 26.524 -4.355 1.00 24.95 391 LEU D O 1
ATOM 2010 N N . LYS D 2 44 ? 14.710 28.090 -2.891 1.00 27.38 392 LYS D N 1
ATOM 2011 C CA . LYS D 2 44 ? 16.116 28.051 -3.323 1.00 29.51 392 LYS D CA 1
ATOM 2012 C C . LYS D 2 44 ? 16.677 26.629 -3.251 1.00 30.61 392 LYS D C 1
ATOM 2013 O O . LYS D 2 44 ? 17.301 26.151 -4.200 1.00 30.22 392 LYS D O 1
ATOM 2019 N N . ARG D 2 45 ? 16.411 25.940 -2.139 1.00 31.61 393 ARG D N 1
ATOM 2020 C CA . ARG D 2 45 ? 16.834 24.546 -1.989 1.00 32.86 393 ARG D CA 1
ATOM 2021 C C . ARG D 2 45 ? 16.190 23.639 -3.038 1.00 32.88 393 ARG D C 1
ATOM 2022 O O . ARG D 2 45 ? 16.810 22.670 -3.486 1.00 32.64 393 ARG D O 1
ATOM 2030 N N . LYS D 2 46 ? 14.955 23.960 -3.445 1.00 32.32 394 LYS D N 1
ATOM 2031 C CA . LYS D 2 46 ? 14.280 23.210 -4.499 1.00 31.86 394 LYS D CA 1
ATOM 2032 C C . LYS D 2 46 ? 14.572 23.758 -5.905 1.00 32.21 394 LYS D C 1
ATOM 2033 O O . LYS D 2 46 ? 13.831 23.462 -6.840 1.00 32.41 394 LYS D O 1
ATOM 2039 N N . ASN D 2 47 ? 15.643 24.538 -6.044 1.00 32.04 395 ASN D N 1
ATOM 2040 C CA . ASN D 2 47 ? 16.114 25.030 -7.349 1.00 32.40 395 ASN D CA 1
ATOM 2041 C C . ASN D 2 47 ? 15.177 26.045 -8.014 1.00 31.06 395 ASN D C 1
ATOM 2042 O O . ASN D 2 47 ? 14.920 25.942 -9.212 1.00 30.79 395 ASN D O 1
ATOM 2047 N N . LEU D 2 48 ? 14.657 26.986 -7.223 1.00 29.47 396 LEU D N 1
ATOM 2048 C CA . LEU D 2 48 ? 13.834 28.097 -7.721 1.00 27.56 396 LEU D CA 1
ATOM 2049 C C . LEU D 2 48 ? 14.228 29.361 -6.960 1.00 26.41 396 LEU D C 1
ATOM 2050 O O . LEU D 2 48 ? 14.010 29.457 -5.743 1.00 25.65 396 LEU D O 1
ATOM 2055 N N . ASN D 2 49 ? 14.815 30.318 -7.688 1.00 25.16 397 ASN D N 1
ATOM 2056 C CA . ASN D 2 49 ? 15.330 31.566 -7.119 1.00 25.32 397 ASN D CA 1
ATOM 2057 C C . ASN D 2 49 ? 14.361 32.710 -7.376 1.00 25.55 397 ASN D C 1
ATOM 2058 O O . ASN D 2 49 ? 14.138 33.077 -8.520 1.00 25.44 397 ASN D O 1
ATOM 2063 N N . VAL D 2 50 ? 13.772 33.262 -6.319 1.00 25.49 398 VAL D N 1
ATOM 2064 C CA . VAL D 2 50 ? 12.720 34.274 -6.490 1.00 25.86 398 VAL D CA 1
ATOM 2065 C C . VAL D 2 50 ? 12.830 35.282 -5.370 1.00 26.21 398 VAL D C 1
ATOM 2066 O O . VAL D 2 50 ? 13.392 34.969 -4.306 1.00 25.76 398 VAL D O 1
ATOM 2070 N N . SER D 2 51 ? 12.325 36.488 -5.620 1.00 26.48 399 SER D N 1
ATOM 2071 C CA . SER D 2 51 ? 12.394 37.580 -4.662 1.00 27.15 399 SER D CA 1
ATOM 2072 C C . SER D 2 51 ? 11.269 37.491 -3.623 1.00 27.86 399 SER D C 1
ATOM 2073 O O . SER D 2 51 ? 10.265 36.824 -3.853 1.00 27.08 399 SER D O 1
ATOM 2076 N N . LEU D 2 52 ? 11.447 38.184 -2.498 1.00 28.27 400 LEU D N 1
ATOM 2077 C CA . LEU D 2 52 ? 10.425 38.261 -1.455 1.00 30.07 400 LEU D CA 1
ATOM 2078 C C . LEU D 2 52 ? 9.174 38.958 -1.951 1.00 30.69 400 LEU D C 1
ATOM 2079 O O . LEU D 2 52 ? 8.077 38.495 -1.654 1.00 31.05 400 LEU D O 1
ATOM 2084 N N . ASP D 2 53 ? 9.332 40.037 -2.721 1.00 30.82 401 ASP D N 1
ATOM 2085 C CA . ASP D 2 53 ? 8.172 40.720 -3.295 1.00 31.16 401 ASP D CA 1
ATOM 2086 C C . ASP D 2 53 ? 7.361 39.794 -4.187 1.00 30.22 401 ASP D C 1
ATOM 2087 O O . ASP D 2 53 ? 6.126 39.846 -4.196 1.00 29.12 401 ASP D O 1
ATOM 2092 N N . LEU D 2 54 ? 8.053 38.968 -4.970 1.00 29.03 402 LEU D N 1
ATOM 2093 C CA . LEU D 2 54 ? 7.366 38.019 -5.823 1.00 28.99 402 LEU D CA 1
ATOM 2094 C C . LEU D 2 54 ? 6.626 36.952 -4.991 1.00 28.07 402 LEU D C 1
ATOM 2095 O O . LEU D 2 54 ? 5.477 36.616 -5.286 1.00 28.07 402 LEU D O 1
ATOM 2100 N N . ILE D 2 55 ? 7.297 36.428 -3.972 1.00 27.77 403 ILE D N 1
ATOM 2101 C CA . ILE D 2 55 ? 6.679 35.464 -3.046 1.00 27.09 403 ILE D CA 1
ATOM 2102 C C . ILE D 2 55 ? 5.426 36.059 -2.394 1.00 27.93 403 ILE D C 1
ATOM 2103 O O . ILE D 2 55 ? 4.390 35.395 -2.320 1.00 27.97 403 ILE D O 1
ATOM 2108 N N . LYS D 2 56 ? 5.529 37.309 -1.932 1.00 28.35 404 LYS D N 1
ATOM 2109 C CA . LYS D 2 56 ? 4.396 38.015 -1.332 1.00 29.19 404 LYS D CA 1
ATOM 2110 C C . LYS D 2 56 ? 3.219 38.139 -2.276 1.00 29.11 404 LYS D C 1
ATOM 2111 O O . LYS D 2 56 ? 2.093 37.827 -1.877 1.00 29.87 404 LYS D O 1
ATOM 2117 N N . SER D 2 57 ? 3.468 38.558 -3.521 1.00 28.27 405 SER D N 1
ATOM 2118 C CA . SER D 2 57 ? 2.411 38.643 -4.531 1.00 28.10 405 SER D CA 1
ATOM 2119 C C . SER D 2 57 ? 1.777 37.270 -4.829 1.00 27.26 405 SER D C 1
ATOM 2120 O O . SER D 2 57 ? 0.567 37.172 -5.045 1.00 25.83 405 SER D O 1
ATOM 2123 N N . TRP D 2 58 ? 2.603 36.219 -4.844 1.00 26.47 406 TRP D N 1
ATOM 2124 C CA . TRP D 2 58 ? 2.115 34.853 -5.012 1.00 26.32 406 TRP D CA 1
ATOM 2125 C C . TRP D 2 58 ? 1.177 34.473 -3.857 1.00 26.10 406 TRP D C 1
ATOM 2126 O O . TRP D 2 58 ? 0.050 34.038 -4.091 1.00 26.78 406 TRP D O 1
ATOM 2137 N N . CYS D 2 59 ? 1.626 34.659 -2.628 1.00 26.33 407 CYS D N 1
ATOM 2138 C CA . CYS D 2 59 ? 0.812 34.294 -1.466 1.00 27.82 407 CYS D CA 1
ATOM 2139 C C . CYS D 2 59 ? -0.545 35.012 -1.469 1.00 28.74 407 CYS D C 1
ATOM 2140 O O . CYS D 2 59 ? -1.589 34.390 -1.231 1.00 28.80 407 CYS D O 1
ATOM 2143 N N . ASP D 2 60 ? -0.524 36.308 -1.767 1.00 29.58 408 ASP D N 1
ATOM 2144 C CA . ASP D 2 60 ? -1.748 37.110 -1.796 1.00 31.24 408 ASP D CA 1
ATOM 2145 C C . ASP D 2 60 ? -2.699 36.647 -2.895 1.00 31.28 408 ASP D C 1
ATOM 2146 O O . ASP D 2 60 ? -3.900 36.481 -2.642 1.00 31.43 408 ASP D O 1
ATOM 2151 N N . LYS D 2 61 ? -2.159 36.398 -4.087 1.00 30.89 409 LYS D N 1
ATOM 2152 C CA . LYS D 2 61 ? -2.971 36.017 -5.231 1.00 32.00 409 LYS D CA 1
ATOM 2153 C C . LYS D 2 61 ? -3.629 34.650 -5.075 1.00 32.18 409 LYS D C 1
ATOM 2154 O O . LYS D 2 61 ? -4.746 34.447 -5.562 1.00 32.09 409 LYS D O 1
ATOM 2160 N N . TYR D 2 62 ? -2.927 33.726 -4.421 1.00 32.08 410 TYR D N 1
ATOM 2161 C CA . TYR D 2 62 ? -3.374 32.329 -4.343 1.00 32.18 410 TYR D CA 1
ATOM 2162 C C . TYR D 2 62 ? -3.933 31.962 -2.976 1.00 32.75 410 TYR D C 1
ATOM 2163 O O . TYR D 2 62 ? -4.174 30.791 -2.684 1.00 33.10 410 TYR D O 1
ATOM 2172 N N . GLY D 2 63 ? -4.168 32.992 -2.163 1.00 33.38 411 GLY D N 1
ATOM 2173 C CA . GLY D 2 63 ? -4.913 32.862 -0.924 1.00 33.30 411 GLY D CA 1
ATOM 2174 C C . GLY D 2 63 ? -4.152 32.220 0.199 1.00 33.36 411 GLY D C 1
ATOM 2175 O O . GLY D 2 63 ? -4.742 31.564 1.058 1.00 34.09 411 GLY D O 1
ATOM 2176 N N . VAL D 2 64 ? -2.838 32.430 0.214 1.00 33.46 412 VAL D N 1
ATOM 2177 C CA . VAL D 2 64 ? -1.966 31.846 1.224 1.00 32.75 412 VAL D CA 1
ATOM 2178 C C . VAL D 2 64 ? -1.661 32.823 2.375 1.00 33.77 412 VAL D C 1
ATOM 2179 O O . VAL D 2 64 ? -1.000 33.853 2.195 1.00 32.64 412 VAL D O 1
ATOM 2183 N N . LEU D 2 65 ? -2.148 32.485 3.568 1.00 34.42 413 LEU D N 1
ATOM 2184 C CA . LEU D 2 65 ? -1.880 33.270 4.766 1.00 35.35 413 LEU D CA 1
ATOM 2185 C C . LEU D 2 65 ? -0.379 33.349 5.012 1.00 36.14 413 LEU D C 1
ATOM 2186 O O . LEU D 2 65 ? 0.312 32.326 4.998 1.00 35.84 413 LEU D O 1
ATOM 2191 N N . MET D 2 66 ? 0.117 34.573 5.206 1.00 37.16 414 MET D N 1
ATOM 2192 C CA . MET D 2 66 ? 1.520 34.817 5.516 1.00 38.31 414 MET D CA 1
ATOM 2193 C C . MET D 2 66 ? 1.698 35.200 6.963 1.00 40.00 414 MET D C 1
ATOM 2194 O O . MET D 2 66 ? 0.785 35.743 7.593 1.00 39.79 414 MET D O 1
ATOM 2199 N N . LYS D 2 67 ? 2.894 34.946 7.480 1.00 42.08 415 LYS D N 1
ATOM 2200 C CA . LYS D 2 67 ? 3.236 35.339 8.832 1.00 44.90 415 LYS D CA 1
ATOM 2201 C C . LYS D 2 67 ? 3.269 36.865 8.959 1.00 46.37 415 LYS D C 1
ATOM 2202 O O . LYS D 2 67 ? 3.683 37.563 8.037 1.00 46.57 415 LYS D O 1
ATOM 2208 N N . GLY D 2 68 ? 2.793 37.359 10.101 1.00 48.44 416 GLY D N 1
ATOM 2209 C CA . GLY D 2 68 ? 2.881 38.776 10.500 1.00 50.35 416 GLY D CA 1
ATOM 2210 C C . GLY D 2 68 ? 3.007 38.832 12.018 1.00 51.81 416 GLY D C 1
ATOM 2211 O O . GLY D 2 68 ? 3.255 37.792 12.653 1.00 52.29 416 GLY D O 1
ATOM 2212 N N . SER D 2 69 ? 2.838 40.011 12.611 1.00 53.12 417 SER D N 1
ATOM 2213 C CA . SER D 2 69 ? 2.901 40.142 14.072 1.00 54.11 417 SER D CA 1
ATOM 2214 C C . SER D 2 69 ? 1.556 39.796 14.714 1.00 54.59 417 SER D C 1
ATOM 2215 O O . SER D 2 69 ? 1.384 38.694 15.269 1.00 55.05 417 SER D O 1
#

Nearest PDB structures (foldseek):
  4zdt-assembly1_A  TM=1.015E+00  e=1.329E-14  Schizosaccharomyces pombe 972h-
  7cq2-assembly2_B  TM=8.332E-01  e=1.707E-04  Saccharomyces cerevisiae YJM789
  6sei-assembly1_A  TM=8.441E-01  e=2.390E-04  Thermothielavioides terrestris
  6seh-assembly1_C  TM=8.390E-01  e=5.358E-04  Thermothielavioides terrestris
  6seh-assembly2_A  TM=8.424E-01  e=1.681E-03  Thermothielavioides terrestris

Secondary structure (DSSP, 8-state):
-B-TTT--B--TTS--EE-S-TTT--EE-HHHHHHHH--STT--S-SEEE-TTT--EEEGGGG-TTT--/--HHHHHHHHHHHHHHHHSS--HHHHHHHTT--B-HHHHHHHHHHTT----HHHHHHHHHHHT--BTT-/--B-TTT--B--TTS--EE-SSTTT--EE-HHHHHHHH--STT--S-SEEE-TTT--EEEGGGGGTTT--/--HHHHHHHHHHHHHHHH-S--HHHHHHHTTPPB-HHHHHHHHHHTT----HHHHHHHHHHTT--B---